Protein AF-0000000078665524 (afdb_homodimer)

Structure (mmCIF, N/CA/C/O backbone):
data_AF-0000000078665524-model_v1
#
loop_
_entity.id
_entity.type
_entity.pdbx_description
1 polymer 'Uncharacterized protein'
#
loop_
_atom_site.group_PDB
_atom_site.id
_atom_site.type_symbol
_atom_site.label_atom_id
_atom_site.label_alt_id
_atom_site.label_comp_id
_atom_site.label_asym_id
_atom_site.label_entity_id
_atom_site.label_seq_id
_atom_site.pdbx_PDB_ins_code
_atom_site.Cartn_x
_atom_site.Cartn_y
_atom_site.Cartn_z
_atom_site.occupancy
_atom_site.B_iso_or_equiv
_atom_site.auth_seq_id
_atom_site.auth_comp_id
_atom_site.auth_asym_id
_atom_site.auth_atom_id
_atom_site.pdbx_PDB_model_num
ATOM 1 N N . MET A 1 1 ? -6.609 29.844 4.285 1 33 1 MET A N 1
ATOM 2 C CA . MET A 1 1 ? -6.395 28.688 3.424 1 33 1 MET A CA 1
ATOM 3 C C . MET A 1 1 ? -5.141 28.859 2.574 1 33 1 MET A C 1
ATOM 5 O O . MET A 1 1 ? -5.074 29.766 1.738 1 33 1 MET A O 1
ATOM 9 N N . VAL A 1 2 ? -3.957 28.734 3.02 1 39.41 2 VAL A N 1
ATOM 10 C CA . VAL A 1 2 ? -2.768 29.281 2.383 1 39.41 2 VAL A CA 1
ATOM 11 C C . VAL A 1 2 ? -2.52 28.578 1.049 1 39.41 2 VAL A C 1
ATOM 13 O O . VAL A 1 2 ? -2.678 27.359 0.943 1 39.41 2 VAL A O 1
ATOM 16 N N . LYS A 1 3 ? -2.789 29.266 -0.067 1 45.44 3 LYS A N 1
ATOM 17 C CA . LYS A 1 3 ? -2.578 28.875 -1.459 1 45.44 3 LYS A CA 1
ATOM 18 C C . LYS A 1 3 ? -1.1 28.609 -1.737 1 45.44 3 LYS A C 1
ATOM 20 O O . LYS A 1 3 ? -0.237 29.391 -1.314 1 45.44 3 LYS A O 1
ATOM 25 N N . ARG A 1 4 ? -0.408 27.562 -1.64 1 45.5 4 ARG A N 1
ATOM 26 C CA . ARG A 1 4 ? 0.953 27.516 -2.162 1 45.5 4 ARG A CA 1
ATOM 27 C C . ARG A 1 4 ? 0.998 26.781 -3.504 1 45.5 4 ARG A C 1
ATOM 29 O O . ARG A 1 4 ? 0.546 25.641 -3.615 1 45.5 4 ARG A O 1
ATOM 36 N N . GLY A 1 5 ? 1.604 27.375 -4.508 1 50.16 5 GLY A N 1
ATOM 37 C CA . GLY A 1 5 ? 1.813 26.953 -5.883 1 50.16 5 GLY A CA 1
ATOM 38 C C . GLY A 1 5 ? 0.52 26.703 -6.637 1 50.16 5 GLY A C 1
ATOM 39 O O . GLY A 1 5 ? 0.455 25.844 -7.508 1 50.16 5 GLY A O 1
ATOM 40 N N . GLY A 1 6 ? -0.64 27.5 -6.113 1 60.5 6 GLY A N 1
ATOM 41 C CA . GLY A 1 6 ? -1.945 27.531 -6.754 1 60.5 6 GLY A CA 1
ATOM 42 C C . GLY A 1 6 ? -2.908 26.5 -6.195 1 60.5 6 GLY A C 1
ATOM 43 O O . GLY A 1 6 ? -4.062 26.438 -6.625 1 60.5 6 GLY A O 1
ATOM 44 N N . LYS A 1 7 ? -2.316 25.719 -5.219 1 72.69 7 LYS A N 1
ATOM 45 C CA . LYS A 1 7 ? -3.24 24.766 -4.598 1 72.69 7 LYS A CA 1
ATOM 46 C C . LYS A 1 7 ? -3.553 25.172 -3.16 1 72.69 7 LYS A C 1
ATOM 48 O O . LYS A 1 7 ? -2.703 25.734 -2.469 1 72.69 7 LYS A O 1
ATOM 53 N N . GLU A 1 8 ? -4.754 25.094 -2.854 1 87.62 8 GLU A N 1
ATOM 54 C CA . GLU A 1 8 ? -5.184 25.312 -1.476 1 87.62 8 GLU A CA 1
ATOM 55 C C . GLU A 1 8 ? -4.594 24.266 -0.536 1 87.62 8 GLU A C 1
ATOM 57 O O . GLU A 1 8 ? -4.477 23.094 -0.901 1 87.62 8 GLU A O 1
ATOM 62 N N . VAL A 1 9 ? -4.012 24.781 0.608 1 92.62 9 VAL A N 1
ATOM 63 C CA . VAL A 1 9 ? -3.385 23.844 1.548 1 92.62 9 VAL A CA 1
ATOM 64 C C . VAL A 1 9 ? -4.043 23.984 2.92 1 92.62 9 VAL A C 1
ATOM 66 O O . VAL A 1 9 ? -4.652 25.016 3.227 1 92.62 9 VAL A O 1
ATOM 69 N N . VAL A 1 10 ? -4.035 22.938 3.699 1 94.31 10 VAL A N 1
ATOM 70 C CA . VAL A 1 10 ? -4.516 22.875 5.078 1 94.31 10 VAL A CA 1
ATOM 71 C C . VAL A 1 10 ? -3.369 22.453 6 1 94.31 10 VAL A C 1
ATOM 73 O O . VAL A 1 10 ? -2.562 21.594 5.652 1 94.31 10 VAL A O 1
ATOM 76 N N . THR A 1 11 ? -3.287 23.047 7.098 1 93.38 11 THR A N 1
ATOM 77 C CA . THR A 1 11 ? -2.248 22.719 8.07 1 93.38 11 THR A CA 1
ATOM 78 C C . THR A 1 11 ? -2.691 21.578 8.969 1 93.38 11 THR A C 1
ATOM 80 O O . THR A 1 11 ? -3.779 21.609 9.547 1 93.38 11 THR A O 1
ATOM 83 N N . VAL A 1 12 ? -1.847 20.609 9.062 1 94.62 12 VAL A N 1
ATOM 84 C CA . VAL A 1 12 ? -2.148 19.438 9.891 1 94.62 12 VAL A CA 1
ATOM 85 C C . VAL A 1 12 ? -0.963 19.141 10.805 1 94.62 12 VAL A C 1
ATOM 87 O O . VAL A 1 12 ? 0.188 19.406 10.445 1 94.62 12 VAL A O 1
ATOM 90 N N . GLU A 1 13 ? -1.291 18.672 11.984 1 94 13 GLU A N 1
ATOM 91 C CA . GLU A 1 13 ? -0.249 18.234 12.914 1 94 13 GLU A CA 1
ATOM 92 C C . GLU A 1 13 ? 0.083 16.766 12.719 1 94 13 GLU A C 1
ATOM 94 O O . GLU A 1 13 ? -0.809 15.914 12.742 1 94 13 GLU A O 1
ATOM 99 N N . ILE A 1 14 ? 1.352 16.484 12.555 1 94.88 14 ILE A N 1
ATOM 100 C CA . ILE A 1 14 ? 1.847 15.117 12.422 1 94.88 14 ILE A CA 1
ATOM 101 C C . ILE A 1 14 ? 2.811 14.812 13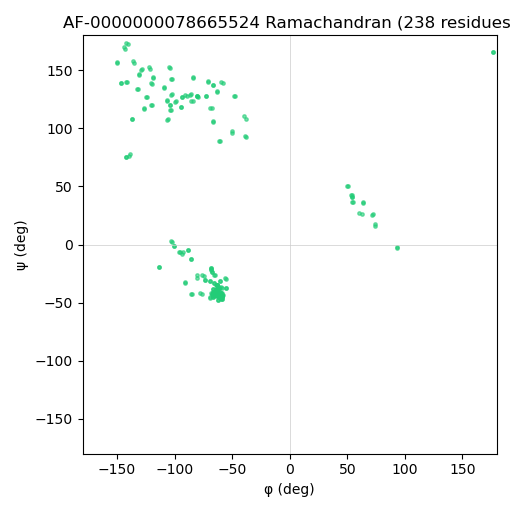.57 1 94.88 14 ILE A C 1
ATOM 103 O O . ILE A 1 14 ? 3.543 15.688 14.023 1 94.88 14 ILE A O 1
ATOM 107 N N . PHE A 1 15 ? 2.797 13.57 14.062 1 93.56 15 PHE A N 1
ATOM 108 C CA . PHE A 1 15 ? 3.727 13.18 15.117 1 93.56 15 PHE A CA 1
ATOM 109 C C . PHE A 1 15 ? 5.168 13.359 14.656 1 93.56 15 PHE A C 1
ATOM 111 O O . PHE A 1 15 ? 5.512 13.023 13.516 1 93.56 15 PHE A O 1
ATOM 118 N N . LYS A 1 16 ? 5.945 13.836 15.586 1 94.94 16 LYS A N 1
ATOM 119 C CA . LYS A 1 16 ? 7.336 14.133 15.258 1 94.94 16 LYS A CA 1
ATOM 120 C C . LYS A 1 16 ? 8.07 12.891 14.773 1 94.94 16 LYS A C 1
ATOM 122 O O . LYS A 1 16 ? 8.859 12.953 13.828 1 94.94 16 LYS A O 1
ATOM 127 N N . GLU A 1 17 ? 7.848 11.773 15.422 1 93.5 17 GLU A N 1
ATOM 128 C CA . GLU A 1 17 ? 8.523 10.531 15.039 1 93.5 17 GLU A CA 1
ATOM 129 C C . GLU A 1 17 ? 8.203 10.156 13.594 1 93.5 17 GLU A C 1
ATOM 131 O O . GLU A 1 17 ? 9.102 9.797 12.828 1 93.5 17 GLU A O 1
ATOM 136 N N . THR A 1 18 ? 6.973 10.273 13.266 1 94.31 18 THR A N 1
ATOM 137 C CA . THR A 1 18 ? 6.535 9.984 11.906 1 94.31 18 THR A CA 1
ATOM 138 C C . THR A 1 18 ? 7.129 10.984 10.914 1 94.31 18 THR A C 1
ATOM 140 O O . THR A 1 18 ? 7.637 10.602 9.859 1 94.31 18 THR A O 1
ATOM 143 N N . TYR A 1 19 ? 7.086 12.188 11.305 1 95.56 19 TYR A N 1
ATOM 144 C CA . TYR A 1 19 ? 7.629 13.25 10.469 1 95.56 19 TYR A CA 1
ATOM 145 C C . TYR A 1 19 ? 9.109 13.031 10.195 1 95.56 19 TYR A C 1
ATOM 147 O O . TYR A 1 19 ? 9.57 13.219 9.07 1 95.56 19 TYR A O 1
ATOM 155 N N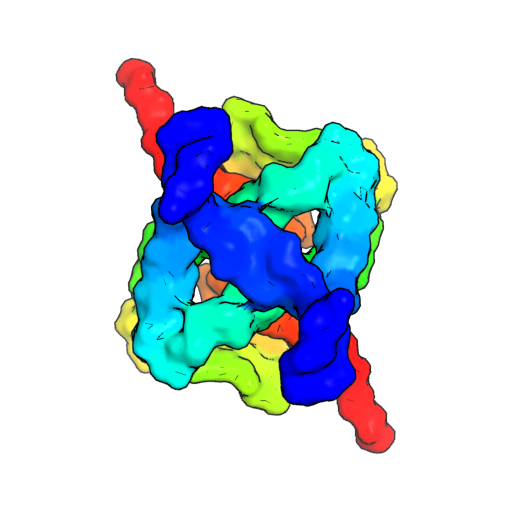 . ASP A 1 20 ? 9.82 12.641 11.188 1 96.31 20 ASP A N 1
ATOM 156 C CA . ASP A 1 20 ? 11.266 12.453 11.047 1 96.31 20 ASP A CA 1
ATOM 157 C C . ASP A 1 20 ? 11.578 11.344 10.039 1 96.31 20 ASP A C 1
ATOM 159 O O . ASP A 1 20 ? 12.516 11.461 9.25 1 96.31 20 ASP A O 1
ATOM 163 N N . VAL A 1 21 ? 10.789 10.328 10.102 1 94.62 21 VAL A N 1
ATOM 164 C CA . VAL A 1 21 ? 10.969 9.242 9.148 1 94.62 21 VAL A CA 1
ATOM 165 C C . VAL A 1 21 ? 10.641 9.734 7.738 1 94.62 21 VAL A C 1
ATOM 167 O O . VAL A 1 21 ? 11.391 9.469 6.793 1 94.62 21 VAL A O 1
ATOM 170 N N . MET A 1 22 ? 9.57 10.484 7.598 1 95.12 22 MET A N 1
ATOM 171 C CA . MET A 1 22 ? 9.18 11.031 6.301 1 95.12 22 MET A CA 1
ATOM 172 C C . MET A 1 22 ? 10.242 11.984 5.77 1 95.12 22 MET A C 1
ATOM 174 O O . MET A 1 22 ? 10.547 11.977 4.574 1 95.12 22 MET A O 1
ATOM 178 N N . LYS A 1 23 ? 10.742 12.727 6.637 1 96.69 23 LYS A N 1
ATOM 179 C CA . LYS A 1 23 ? 11.797 13.664 6.27 1 96.69 23 LYS A CA 1
ATOM 180 C C . LYS A 1 23 ? 13.039 12.93 5.762 1 96.69 23 LYS A C 1
ATOM 182 O O . LYS A 1 23 ? 13.609 13.305 4.738 1 96.69 23 LYS A O 1
ATOM 187 N N . ALA A 1 24 ? 13.469 11.93 6.465 1 95.88 24 ALA A N 1
ATOM 188 C CA . ALA A 1 24 ? 14.625 11.133 6.051 1 95.88 24 ALA A CA 1
ATOM 189 C C . ALA A 1 24 ? 14.398 10.516 4.676 1 95.88 24 ALA A C 1
ATOM 191 O O . ALA A 1 24 ? 15.297 10.531 3.826 1 95.88 24 ALA A O 1
ATOM 192 N N . ASN A 1 25 ? 13.203 10 4.48 1 91.69 25 ASN A N 1
ATOM 193 C CA . ASN A 1 25 ? 12.867 9.406 3.193 1 91.69 25 ASN A CA 1
ATOM 194 C C . ASN A 1 25 ? 12.875 10.445 2.072 1 91.69 25 ASN A C 1
ATOM 196 O O . ASN A 1 25 ? 13.344 10.156 0.966 1 91.69 25 ASN A O 1
ATOM 200 N N . ALA A 1 26 ? 12.359 11.57 2.342 1 93.81 26 ALA A N 1
ATOM 201 C CA . ALA A 1 26 ? 12.344 12.664 1.377 1 93.81 26 ALA A CA 1
ATOM 202 C C . ALA A 1 26 ? 13.758 13.078 0.981 1 93.81 26 ALA A C 1
ATOM 204 O O . ALA A 1 26 ? 14.047 13.258 -0.203 1 93.81 26 ALA A O 1
ATOM 205 N N . GLU A 1 27 ? 14.594 13.172 1.956 1 95.12 27 GLU A N 1
ATOM 206 C CA . GLU A 1 27 ? 15.969 13.602 1.728 1 95.12 27 GLU A CA 1
ATOM 207 C C . GLU A 1 27 ? 16.719 12.609 0.833 1 95.12 27 GLU A C 1
ATOM 209 O O . GLU A 1 27 ? 17.5 13.008 -0.031 1 95.12 27 GLU A O 1
ATOM 214 N N . LYS A 1 28 ? 16.5 11.328 1.075 1 89.94 28 LYS A N 1
ATOM 215 C CA . LYS A 1 28 ? 17.109 10.297 0.242 1 89.94 28 LYS A CA 1
ATOM 216 C C . LYS A 1 28 ? 16.75 10.5 -1.229 1 89.94 28 LYS A C 1
ATOM 218 O O . LYS A 1 28 ? 17.531 10.148 -2.115 1 89.94 28 LYS A O 1
ATOM 223 N N . LYS A 1 29 ? 15.641 11.055 -1.485 1 86.88 29 LYS A N 1
ATOM 224 C CA . LYS A 1 29 ? 15.148 11.25 -2.846 1 86.88 29 LYS A CA 1
ATOM 225 C C . LYS A 1 29 ? 15.383 12.688 -3.312 1 86.88 29 LYS A C 1
ATOM 227 O O . LYS A 1 29 ? 14.93 13.078 -4.391 1 86.88 29 LYS A O 1
ATOM 232 N N . ARG A 1 30 ? 15.945 13.539 -2.461 1 93.31 30 ARG A N 1
ATOM 233 C CA . ARG A 1 30 ? 16.203 14.945 -2.742 1 93.31 30 ARG A CA 1
ATOM 234 C C . ARG A 1 30 ? 14.906 15.711 -2.959 1 93.31 30 ARG A C 1
ATOM 236 O O . ARG A 1 30 ? 14.797 16.5 -3.898 1 93.31 30 ARG A O 1
ATOM 243 N N . TRP A 1 31 ? 13.883 15.305 -2.154 1 91.12 31 TRP A N 1
ATOM 244 C CA . TRP A 1 31 ? 12.586 15.977 -2.182 1 91.12 31 TRP A CA 1
ATOM 245 C C . TRP A 1 31 ? 12.398 16.859 -0.953 1 91.12 31 TRP A C 1
ATOM 247 O O . TRP A 1 31 ? 13.047 16.641 0.076 1 91.12 31 TRP A O 1
ATOM 257 N N . ASN A 1 32 ? 11.602 17.828 -1.243 1 93.94 32 ASN A N 1
ATOM 258 C CA . ASN A 1 32 ? 11.086 18.578 -0.094 1 93.94 32 ASN A CA 1
ATOM 259 C C . ASN A 1 32 ? 10.156 17.703 0.754 1 93.94 32 ASN A C 1
ATOM 261 O O . ASN A 1 32 ? 9.344 16.953 0.219 1 93.94 32 ASN A O 1
ATOM 265 N N . THR A 1 33 ? 10.344 17.828 2.08 1 94.38 33 THR A N 1
ATOM 266 C CA . THR A 1 33 ? 9.602 16.969 2.992 1 94.38 33 THR A CA 1
ATOM 267 C C . THR A 1 33 ? 8.094 17.156 2.801 1 94.38 33 THR A C 1
ATOM 269 O O . THR A 1 33 ? 7.344 16.188 2.76 1 94.38 33 THR A O 1
ATOM 272 N N . LYS A 1 34 ? 7.664 18.375 2.672 1 92.19 34 LYS A N 1
ATOM 273 C CA . LYS A 1 34 ? 6.242 18.656 2.506 1 92.19 34 LYS A CA 1
ATOM 274 C C . LYS A 1 34 ? 5.695 18.031 1.233 1 92.19 34 LYS A C 1
ATOM 276 O O . LYS A 1 34 ? 4.625 17.406 1.25 1 92.19 34 LYS A O 1
ATOM 281 N N . ASP A 1 35 ? 6.406 18.172 0.225 1 92.69 35 ASP A N 1
ATOM 282 C CA . ASP A 1 35 ? 6 17.594 -1.05 1 92.69 35 ASP A CA 1
ATOM 283 C C . ASP A 1 35 ? 5.961 16.062 -0.97 1 92.69 35 ASP A C 1
ATOM 285 O O . ASP A 1 35 ? 5.066 15.43 -1.529 1 92.69 35 ASP A O 1
ATOM 289 N N . TYR A 1 36 ? 6.914 15.539 -0.297 1 94.44 36 TYR A N 1
ATOM 290 C CA . TYR A 1 36 ? 6.988 14.094 -0.126 1 94.44 36 TYR A CA 1
ATOM 291 C C . TYR A 1 36 ? 5.781 13.57 0.643 1 94.44 36 TYR A C 1
ATOM 293 O O . TYR A 1 36 ? 5.16 12.586 0.242 1 94.44 36 TYR A O 1
ATOM 301 N N . ILE A 1 37 ? 5.41 14.234 1.672 1 95.94 37 ILE A N 1
ATOM 302 C CA . ILE A 1 37 ? 4.277 13.82 2.492 1 95.94 37 ILE A CA 1
ATOM 303 C C . ILE A 1 37 ? 2.99 13.898 1.673 1 95.94 37 ILE A C 1
ATOM 305 O O . ILE A 1 37 ? 2.16 12.984 1.722 1 95.94 37 ILE A O 1
ATOM 309 N N . ASN A 1 38 ? 2.834 14.977 0.906 1 94.62 38 ASN A N 1
ATOM 310 C CA . ASN A 1 38 ? 1.663 15.094 0.043 1 94.62 38 ASN A CA 1
ATOM 311 C C . ASN A 1 38 ? 1.612 13.969 -0.986 1 94.62 38 ASN A C 1
ATOM 313 O O . ASN A 1 38 ? 0.542 13.43 -1.27 1 94.62 38 ASN A O 1
ATOM 317 N N . MET A 1 39 ? 2.777 13.602 -1.467 1 91.75 39 MET A N 1
ATOM 318 C CA . MET A 1 39 ? 2.85 12.5 -2.422 1 91.75 39 MET A CA 1
ATOM 319 C C . MET A 1 39 ? 2.455 11.18 -1.764 1 91.75 39 MET A C 1
ATOM 321 O O . MET A 1 39 ? 1.69 10.398 -2.336 1 91.75 39 MET A O 1
ATOM 325 N N . VAL A 1 40 ? 2.965 10.977 -0.615 1 92.75 40 VAL A N 1
ATOM 326 C CA . VAL A 1 40 ? 2.686 9.742 0.116 1 92.75 40 VAL A CA 1
ATOM 327 C C . VAL A 1 40 ? 1.186 9.617 0.373 1 92.75 40 VAL A C 1
ATOM 329 O O . VAL A 1 40 ? 0.596 8.562 0.152 1 92.75 40 VAL A O 1
ATOM 332 N N . LEU A 1 41 ? 0.592 10.672 0.804 1 94.62 41 LEU A N 1
ATOM 333 C CA 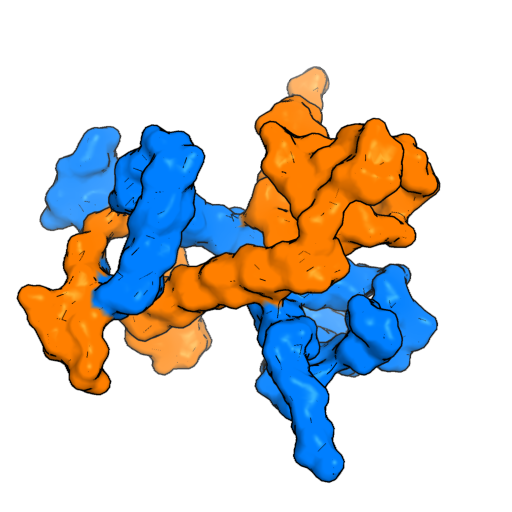. LEU A 1 41 ? -0.839 10.656 1.086 1 94.62 41 LEU A CA 1
ATOM 334 C C . LEU A 1 41 ? -1.642 10.422 -0.189 1 94.62 41 LEU A C 1
ATOM 336 O O . LEU A 1 41 ? -2.619 9.672 -0.182 1 94.62 41 LEU A O 1
ATOM 340 N N . MET A 1 42 ? -1.249 10.992 -1.254 1 91.19 42 MET A N 1
ATOM 341 C CA . MET A 1 42 ? -1.913 10.789 -2.537 1 91.19 42 MET A CA 1
ATOM 342 C C . MET A 1 42 ? -1.795 9.336 -2.982 1 91.19 42 MET A C 1
ATOM 344 O O . MET A 1 42 ? -2.729 8.781 -3.568 1 91.19 42 MET A O 1
ATOM 348 N N . GLU A 1 43 ? -0.656 8.781 -2.727 1 88.12 43 GLU A N 1
ATOM 349 C CA . GLU A 1 43 ? -0.439 7.383 -3.1 1 88.12 43 GLU A CA 1
ATOM 350 C C . GLU A 1 43 ? -1.385 6.453 -2.344 1 88.12 43 GLU A C 1
ATOM 352 O O . GLU A 1 43 ? -1.825 5.438 -2.881 1 88.12 43 GLU A O 1
ATOM 357 N N . VAL A 1 44 ? -1.678 6.801 -1.126 1 89.75 44 VAL A N 1
ATOM 358 C CA . VAL A 1 44 ? -2.609 6.004 -0.338 1 89.75 44 VAL A CA 1
ATOM 359 C C . VAL A 1 44 ? -4.008 6.09 -0.946 1 89.75 44 VAL A C 1
ATOM 361 O O . VAL A 1 44 ? -4.715 5.082 -1.036 1 89.75 44 VAL A O 1
ATOM 364 N N . ILE A 1 45 ? -4.391 7.281 -1.39 1 89.62 45 ILE A N 1
ATOM 365 C CA . ILE A 1 45 ? -5.691 7.48 -2.021 1 89.62 45 ILE A CA 1
ATOM 366 C C . ILE A 1 45 ? -5.766 6.664 -3.312 1 89.62 45 ILE A C 1
ATOM 368 O O . ILE A 1 45 ? -6.766 5.988 -3.57 1 89.62 45 ILE A O 1
ATOM 372 N N . GLU A 1 46 ? -4.727 6.711 -4.082 1 85.56 46 GLU A N 1
ATOM 373 C CA . GLU A 1 46 ? -4.68 5.973 -5.344 1 85.56 46 GLU A CA 1
ATOM 374 C C . GLU A 1 46 ? -4.746 4.469 -5.105 1 85.56 46 GLU A C 1
ATOM 376 O O . GLU A 1 46 ? -5.402 3.744 -5.859 1 85.56 46 GLU A O 1
ATOM 381 N N . ARG A 1 47 ? -4.051 4.07 -4.109 1 85.19 47 ARG A N 1
ATOM 382 C CA . ARG A 1 47 ? -4.086 2.652 -3.771 1 85.19 47 ARG A CA 1
ATOM 383 C C . ARG A 1 47 ? -5.504 2.203 -3.434 1 85.19 47 ARG A C 1
ATOM 385 O O . ARG A 1 47 ? -5.945 1.141 -3.873 1 85.19 47 ARG A O 1
ATOM 392 N N . ASP A 1 48 ? -6.195 2.961 -2.648 1 85.06 48 ASP A N 1
ATOM 393 C CA . ASP A 1 48 ? -7.566 2.613 -2.295 1 85.06 48 ASP A CA 1
ATOM 394 C C . ASP A 1 48 ? -8.453 2.525 -3.537 1 85.06 48 ASP A C 1
ATOM 396 O O . ASP A 1 48 ? -9.289 1.63 -3.645 1 85.06 48 ASP A O 1
ATOM 400 N N . ARG A 1 49 ? -8.258 3.461 -4.414 1 82.88 49 ARG A N 1
ATOM 401 C CA . ARG A 1 49 ? -9.016 3.449 -5.66 1 82.88 49 ARG A CA 1
ATOM 402 C C . ARG A 1 49 ? -8.695 2.211 -6.488 1 82.88 49 ARG A C 1
ATOM 404 O O . ARG A 1 49 ? -9.586 1.593 -7.066 1 82.88 49 ARG A O 1
ATOM 411 N N . PHE A 1 50 ? -7.414 1.863 -6.535 1 81.56 50 PHE A N 1
ATOM 412 C CA . PHE A 1 50 ? -6.969 0.661 -7.23 1 81.56 50 PHE A CA 1
ATOM 413 C C . PHE A 1 50 ? -7.633 -0.58 -6.645 1 81.56 50 PHE A C 1
ATOM 415 O O . PHE A 1 50 ? -8.18 -1.401 -7.383 1 81.56 50 PHE A O 1
ATOM 422 N N . LEU A 1 51 ? -7.645 -0.687 -5.312 1 84.38 51 LEU A N 1
ATOM 423 C CA . LEU A 1 51 ? -8.211 -1.867 -4.668 1 84.38 51 LEU A CA 1
ATOM 424 C C . LEU A 1 51 ? -9.703 -1.985 -4.961 1 84.38 51 LEU A C 1
ATOM 426 O O . LEU A 1 51 ? -10.211 -3.088 -5.18 1 84.38 51 LEU A O 1
ATOM 430 N N . GLN A 1 52 ? -10.328 -0.868 -5.047 1 83.25 52 GLN A N 1
ATOM 431 C CA . GLN A 1 52 ? -11.75 -0.855 -5.355 1 83.25 52 GLN A CA 1
ATOM 432 C C . GLN A 1 52 ? -12.008 -1.293 -6.793 1 83.25 52 GLN A C 1
ATOM 434 O O . GLN A 1 52 ? -13.031 -1.919 -7.086 1 83.25 52 GLN A O 1
ATOM 439 N N . SER A 1 53 ? -11.047 -0.979 -7.66 1 78.94 53 SER A N 1
ATOM 440 C CA . SER A 1 53 ? -11.188 -1.331 -9.07 1 78.94 53 SER A CA 1
ATOM 441 C C . SER A 1 53 ? -10.727 -2.76 -9.328 1 78.94 53 SER A C 1
ATOM 443 O O . SER A 1 53 ? -11.352 -3.488 -10.109 1 78.94 53 SER A O 1
ATOM 445 N N . TYR A 1 54 ? -9.586 -3.148 -8.711 1 76.94 54 TYR A N 1
ATOM 446 C CA . TYR A 1 54 ? -8.953 -4.449 -8.891 1 76.94 54 TYR A CA 1
ATOM 447 C C . TYR A 1 54 ? -9.812 -5.562 -8.305 1 76.94 54 TYR A C 1
ATOM 449 O O . TYR A 1 54 ? -9.977 -6.621 -8.922 1 76.94 54 TYR A O 1
ATOM 457 N N . ALA A 1 55 ? -10.328 -5.328 -7.203 1 86.62 55 ALA A N 1
ATOM 458 C CA . ALA A 1 55 ? -11.141 -6.32 -6.504 1 86.62 55 ALA A CA 1
ATOM 459 C C . ALA A 1 55 ? -12.32 -5.664 -5.793 1 86.62 55 ALA A C 1
ATOM 461 O O . ALA A 1 55 ? -12.367 -5.617 -4.562 1 86.62 55 ALA A O 1
ATOM 462 N N . PRO A 1 56 ? -13.328 -5.285 -6.578 1 86.81 56 PRO A N 1
ATOM 463 C CA . PRO A 1 56 ? -14.43 -4.504 -6.023 1 86.81 56 PRO A CA 1
ATOM 464 C C . PRO A 1 56 ? -15.281 -5.305 -5.039 1 86.81 56 PRO A C 1
ATOM 466 O O . PRO A 1 56 ? -15.992 -4.719 -4.215 1 86.81 56 PRO A O 1
ATOM 469 N N . SER A 1 57 ? -15.18 -6.598 -5.145 1 93.38 57 SER A N 1
ATOM 470 C CA . SER A 1 57 ? -16.016 -7.422 -4.285 1 93.38 57 SER A CA 1
ATOM 471 C C . SER A 1 57 ? -15.336 -7.711 -2.955 1 93.38 57 SER A C 1
ATOM 473 O O . SER A 1 57 ? -15.938 -8.305 -2.059 1 93.38 57 SER A O 1
ATOM 475 N N . LEU A 1 58 ? -14.078 -7.27 -2.824 1 94.06 58 LEU A N 1
ATOM 476 C CA . LEU A 1 58 ? -13.32 -7.574 -1.616 1 94.06 58 LEU A CA 1
ATOM 477 C C . LEU A 1 58 ? -13.266 -6.367 -0.687 1 94.06 58 LEU A C 1
ATOM 479 O O . LEU A 1 58 ? -13.219 -5.223 -1.148 1 94.06 58 LEU A O 1
ATOM 483 N N . SER A 1 59 ? -13.344 -6.676 0.584 1 92.81 59 SER A N 1
ATOM 484 C CA . SER A 1 59 ? -13.203 -5.625 1.59 1 92.81 59 SER A CA 1
ATOM 485 C C . SER A 1 59 ? -12.516 -6.156 2.846 1 92.81 59 SER A C 1
ATOM 487 O O . SER A 1 59 ? -12.766 -7.285 3.264 1 92.81 59 SER A O 1
ATOM 489 N N . LYS A 1 60 ? -11.625 -5.297 3.352 1 91.25 60 LYS A N 1
ATOM 490 C CA . LYS A 1 60 ? -11.016 -5.648 4.633 1 91.25 60 LYS A CA 1
ATOM 491 C C . LYS A 1 60 ? -12.008 -5.484 5.777 1 91.25 60 LYS A C 1
ATOM 493 O O . LYS A 1 60 ? -12.602 -4.418 5.945 1 91.25 60 LYS A O 1
ATOM 498 N N . ILE A 1 61 ? -12.148 -6.52 6.559 1 91.31 61 ILE A N 1
ATOM 499 C CA . ILE A 1 61 ? -13.148 -6.398 7.617 1 91.31 61 ILE A CA 1
ATOM 500 C C . ILE A 1 61 ? -12.453 -6.391 8.977 1 91.31 61 ILE A C 1
ATOM 502 O O . ILE A 1 61 ? -13.07 -6.043 9.992 1 91.31 61 ILE A O 1
ATOM 506 N N . GLY A 1 62 ? -11.211 -6.875 9.016 1 87.56 62 GLY A N 1
ATOM 507 C CA . GLY A 1 62 ? -10.555 -6.785 10.305 1 87.56 62 GLY A CA 1
ATOM 508 C C . GLY A 1 62 ? -9.172 -7.414 10.32 1 87.56 62 GLY A C 1
ATOM 509 O O . GLY A 1 62 ? -8.742 -7.988 9.32 1 87.56 62 GLY A O 1
ATOM 510 N N . TYR A 1 63 ? -8.438 -7.082 11.391 1 88 63 TYR A N 1
ATOM 511 C CA . TYR A 1 63 ? -7.125 -7.633 11.695 1 88 63 TYR A CA 1
ATOM 512 C C . TYR A 1 63 ? -7 -7.965 13.18 1 88 63 TYR A C 1
ATOM 514 O O . TYR A 1 63 ? -7.059 -7.074 14.023 1 88 63 TYR A O 1
ATOM 522 N N . GLU A 1 64 ? -7.004 -9.336 13.406 1 86.12 64 GLU A N 1
ATOM 523 C CA . GLU A 1 64 ? -6.898 -9.797 14.789 1 86.12 64 GLU A CA 1
ATOM 524 C C . GLU A 1 64 ? -6.035 -11.047 14.883 1 86.12 64 GLU A C 1
ATOM 526 O O . GLU A 1 64 ? -6.129 -11.938 14.039 1 86.12 64 GLU A O 1
ATOM 531 N N . HIS A 1 65 ? -5.164 -11.148 15.945 1 84.81 65 HIS A N 1
ATOM 532 C CA . HIS A 1 65 ? -4.355 -12.328 16.25 1 84.81 65 HIS A CA 1
ATOM 533 C C . HIS A 1 65 ? -3.521 -12.742 15.039 1 84.81 65 HIS A C 1
ATOM 535 O O . HIS A 1 65 ? -3.498 -13.922 14.68 1 84.81 65 HIS A O 1
ATOM 541 N N . ASN A 1 66 ? -3.047 -11.859 14.312 1 85 66 ASN A N 1
ATOM 542 C CA . ASN A 1 66 ? -2.158 -12.094 13.18 1 85 66 ASN A CA 1
ATOM 543 C C . ASN A 1 66 ? -2.902 -12.719 12 1 85 66 ASN A C 1
ATOM 545 O O . ASN A 1 66 ? -2.34 -13.539 11.266 1 85 66 ASN A O 1
ATOM 549 N N . ILE A 1 67 ? -4.199 -12.406 12.023 1 91.56 67 ILE A N 1
ATOM 550 C CA . ILE A 1 67 ? -5.027 -12.859 10.914 1 91.56 67 ILE A CA 1
ATOM 551 C C . ILE A 1 67 ? -5.742 -11.664 10.281 1 91.56 67 ILE A C 1
ATOM 553 O O . ILE A 1 67 ? -6.316 -10.836 10.992 1 91.56 67 ILE A O 1
ATOM 557 N N . LEU A 1 68 ? -5.57 -11.562 8.977 1 93.44 68 LEU A N 1
ATOM 558 C CA . LEU A 1 68 ? -6.305 -10.555 8.211 1 93.44 68 LEU A CA 1
ATOM 559 C C . LEU A 1 68 ? -7.59 -11.141 7.637 1 93.44 68 LEU A C 1
ATOM 561 O O . LEU A 1 68 ? -7.57 -12.195 7.008 1 93.44 68 LEU A O 1
ATOM 565 N N . PHE A 1 69 ? -8.695 -10.469 7.91 1 95.12 69 PHE A N 1
ATOM 566 C CA . PHE A 1 69 ? -10 -10.938 7.453 1 95.12 69 PHE A CA 1
ATOM 567 C C . PHE A 1 69 ? -10.484 -10.117 6.27 1 95.12 69 PHE A C 1
ATOM 569 O O . PHE A 1 69 ? -10.633 -8.891 6.375 1 95.12 69 PHE A O 1
ATOM 576 N N . ILE A 1 70 ? -10.688 -10.797 5.203 1 95.94 70 ILE A N 1
ATOM 577 C CA . ILE A 1 70 ? -11.141 -10.156 3.975 1 95.94 70 ILE A CA 1
ATOM 578 C C . ILE A 1 70 ? -12.484 -10.75 3.545 1 95.94 70 ILE A C 1
ATOM 580 O O . ILE A 1 70 ? -12.594 -11.953 3.328 1 95.94 70 ILE A O 1
ATOM 584 N N . ARG A 1 71 ? -13.445 -9.914 3.467 1 96.81 71 ARG A N 1
ATOM 585 C CA . ARG A 1 71 ? -14.758 -10.359 2.986 1 96.81 71 ARG A CA 1
ATOM 586 C C . ARG A 1 71 ? -14.781 -10.438 1.464 1 96.81 71 ARG A C 1
ATOM 588 O O . ARG A 1 71 ? -14.344 -9.508 0.782 1 96.81 71 ARG A O 1
ATOM 595 N N . ASP A 1 72 ? -15.172 -11.516 1.027 1 96.19 72 ASP A N 1
ATOM 596 C CA . ASP A 1 72 ? -15.422 -11.719 -0.398 1 96.19 72 ASP A CA 1
ATOM 597 C C . ASP A 1 72 ? -16.922 -11.773 -0.691 1 96.19 72 ASP A C 1
ATOM 599 O O . ASP A 1 72 ? -17.562 -12.805 -0.472 1 96.19 72 ASP A O 1
ATOM 603 N N . ALA A 1 73 ? -17.391 -10.711 -1.291 1 94.88 73 ALA A N 1
ATOM 604 C CA . ALA A 1 73 ? -18.828 -10.617 -1.537 1 94.88 73 ALA A CA 1
ATOM 605 C C . ALA A 1 73 ? -19.25 -11.555 -2.658 1 94.88 73 ALA A C 1
ATOM 607 O O . ALA A 1 73 ? -20.375 -12.047 -2.664 1 94.88 73 ALA A O 1
ATOM 608 N N . LYS A 1 74 ? -18.406 -11.805 -3.594 1 93.19 74 LYS A N 1
ATOM 609 C CA . LYS A 1 74 ? -18.719 -12.695 -4.707 1 93.19 74 LYS A CA 1
ATOM 610 C C . LYS A 1 74 ? -18.891 -14.141 -4.227 1 93.19 74 LYS A C 1
ATOM 612 O O . LYS A 1 74 ? -19.781 -14.852 -4.684 1 93.19 74 LYS A O 1
ATOM 617 N N . LYS A 1 75 ? -18.031 -14.516 -3.35 1 92.75 75 LYS A N 1
ATOM 618 C CA . LYS A 1 75 ? -18.062 -15.883 -2.84 1 92.75 75 LYS A CA 1
ATOM 619 C C . LYS A 1 75 ? -18.891 -15.969 -1.56 1 92.75 75 LYS A C 1
ATOM 621 O O . LYS A 1 75 ? -19.141 -17.062 -1.05 1 92.75 75 LYS A O 1
ATOM 626 N N . SER A 1 76 ? -19.297 -14.852 -1.034 1 94.38 76 SER A N 1
ATOM 627 C CA . SER A 1 76 ? -20.031 -14.773 0.229 1 94.38 76 SER A CA 1
ATOM 628 C C . SER A 1 76 ? -19.266 -15.477 1.349 1 94.38 76 SER A C 1
ATOM 630 O O . SER A 1 76 ? -19.844 -16.281 2.078 1 94.38 76 SER A O 1
ATOM 632 N N . LYS A 1 77 ? -17.969 -15.281 1.408 1 96 77 LYS A N 1
ATOM 633 C CA . LYS A 1 77 ? -17.094 -15.875 2.408 1 96 77 LYS A CA 1
ATOM 634 C C . LYS A 1 77 ? -16.109 -14.844 2.947 1 96 77 LYS A C 1
ATOM 636 O O . LYS A 1 77 ? -15.914 -13.781 2.346 1 96 77 LYS A O 1
ATOM 641 N N . THR A 1 78 ? -15.648 -15.141 4.066 1 96.88 78 THR A N 1
ATOM 642 C CA . THR A 1 78 ? -14.547 -14.375 4.633 1 96.88 78 THR A CA 1
ATOM 643 C C . THR A 1 78 ? -13.242 -15.148 4.523 1 96.88 78 THR A C 1
ATOM 645 O O . THR A 1 78 ? -13.117 -16.25 5.062 1 96.88 78 THR A O 1
ATOM 648 N N . ALA A 1 79 ? -12.383 -14.617 3.797 1 96.5 79 ALA A N 1
ATOM 649 C CA . ALA A 1 79 ? -11.055 -15.219 3.693 1 96.5 79 ALA A CA 1
ATOM 650 C C . ALA A 1 79 ? -10.18 -14.828 4.883 1 96.5 79 ALA A C 1
ATOM 652 O O . ALA A 1 79 ? -10.141 -13.664 5.277 1 96.5 79 ALA A O 1
ATOM 653 N N . GLU A 1 80 ? -9.633 -15.797 5.496 1 95.75 80 GLU A N 1
ATOM 654 C CA . GLU A 1 80 ? -8.609 -15.562 6.512 1 95.75 80 GLU A CA 1
ATOM 655 C C . GLU A 1 80 ? -7.207 -15.648 5.91 1 95.75 80 GLU A C 1
ATOM 657 O O . GLU A 1 80 ? -6.836 -16.656 5.324 1 95.75 80 GLU A O 1
ATOM 662 N N . ILE A 1 81 ? -6.551 -14.508 6.02 1 94.62 81 ILE A N 1
ATOM 663 C CA . ILE A 1 81 ? -5.191 -14.43 5.484 1 94.62 81 ILE A CA 1
ATOM 664 C C . ILE A 1 81 ? -4.188 -14.422 6.637 1 94.62 81 ILE A C 1
ATOM 666 O O . ILE A 1 81 ? -4.301 -13.609 7.559 1 94.62 81 ILE A O 1
ATOM 670 N N . TYR A 1 82 ? -3.273 -15.336 6.629 1 91.56 82 TYR A N 1
ATOM 671 C CA . TYR A 1 82 ? -2.27 -15.398 7.688 1 91.56 82 TYR A CA 1
ATOM 672 C C . TYR A 1 82 ? -0.922 -15.844 7.129 1 91.56 82 TYR A C 1
ATOM 674 O O . TYR A 1 82 ? -0.813 -16.188 5.949 1 91.56 82 TYR A O 1
ATOM 682 N N . LEU A 1 83 ? 0.097 -15.734 7.973 1 87.06 83 LEU A N 1
ATOM 683 C CA . LEU A 1 83 ? 1.445 -16.094 7.555 1 87.06 83 LEU A CA 1
ATOM 684 C C . LEU A 1 83 ? 1.69 -17.594 7.746 1 87.06 83 LEU A C 1
ATOM 686 O O . LEU A 1 83 ? 1.36 -18.156 8.797 1 87.06 83 LEU A O 1
ATOM 690 N N . ARG A 1 84 ? 2.045 -18.25 6.723 1 83.69 84 ARG A N 1
ATOM 691 C CA . ARG A 1 84 ? 2.523 -19.625 6.75 1 83.69 84 ARG A CA 1
ATOM 692 C C . ARG A 1 84 ? 3.871 -19.75 6.047 1 83.69 84 ARG A C 1
ATOM 694 O O . ARG A 1 84 ? 3.979 -19.484 4.848 1 83.69 84 ARG A O 1
ATOM 701 N N . ASP A 1 85 ? 4.914 -20.156 6.828 1 79.94 85 ASP A N 1
ATOM 702 C CA . ASP A 1 85 ? 6.262 -20.297 6.285 1 79.94 85 ASP A CA 1
ATOM 703 C C . ASP A 1 85 ? 6.711 -19.016 5.598 1 79.94 85 ASP A C 1
ATOM 705 O O . ASP A 1 85 ? 7.145 -19.047 4.441 1 79.94 85 ASP A O 1
ATOM 709 N N . ARG A 1 86 ? 6.422 -17.844 6.148 1 75.44 86 ARG A N 1
ATOM 710 C CA . ARG A 1 86 ? 6.883 -16.531 5.738 1 75.44 86 ARG A CA 1
ATOM 711 C C . ARG A 1 86 ? 6.176 -16.078 4.465 1 75.44 86 ARG A C 1
ATOM 713 O O . ARG A 1 86 ? 6.691 -15.219 3.734 1 75.44 86 ARG A O 1
ATOM 720 N N . ALA A 1 87 ? 5.051 -16.766 4.199 1 79.19 87 ALA A N 1
ATOM 721 C CA . ALA A 1 87 ? 4.219 -16.344 3.072 1 79.19 87 ALA A CA 1
ATOM 722 C C . ALA A 1 87 ? 2.76 -16.188 3.498 1 79.19 87 ALA A C 1
ATOM 724 O O . ALA A 1 87 ? 2.305 -16.844 4.434 1 79.19 87 ALA A O 1
ATOM 725 N N . LEU A 1 88 ? 2.129 -15.266 2.777 1 86.56 88 LEU A N 1
ATOM 726 C CA . LEU A 1 88 ? 0.701 -15.133 3.039 1 86.56 88 LEU A CA 1
ATOM 727 C C . LEU A 1 88 ? -0.064 -16.344 2.51 1 86.56 88 LEU A C 1
ATOM 729 O O . LEU A 1 88 ? 0.283 -16.891 1.461 1 86.56 88 LEU A O 1
ATOM 733 N N . TYR A 1 89 ? -1.002 -16.719 3.299 1 91.19 89 TYR A N 1
ATOM 734 C CA . TYR A 1 89 ? -1.823 -17.875 2.949 1 91.19 89 TYR A CA 1
ATOM 735 C C . TYR A 1 89 ? -3.305 -17.562 3.129 1 91.19 89 TYR A C 1
ATOM 737 O O . TYR A 1 89 ? -3.695 -16.922 4.102 1 91.19 89 TYR A O 1
ATOM 745 N N . CYS A 1 90 ? -4.02 -17.938 2.15 1 95.31 90 CYS A N 1
ATOM 746 C CA . CYS A 1 90 ? -5.469 -17.781 2.195 1 95.31 90 CYS A CA 1
ATOM 747 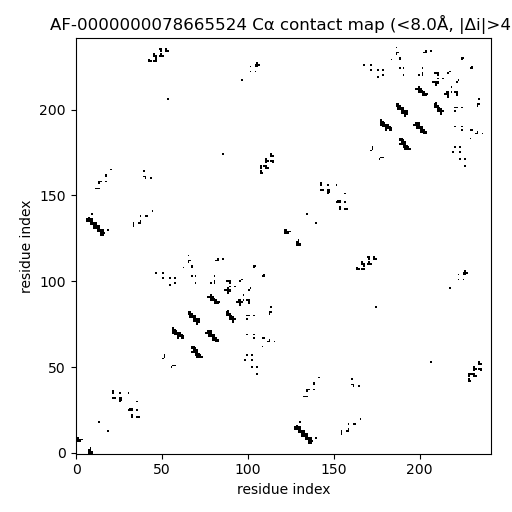C C . CYS A 1 90 ? -6.141 -19.094 2.578 1 95.31 90 CYS A C 1
ATOM 749 O O . CYS A 1 90 ? -6.008 -20.094 1.868 1 95.31 90 CYS A O 1
ATOM 751 N N . ASN A 1 91 ? -6.898 -19.094 3.613 1 94.06 91 ASN A N 1
ATOM 752 C CA . ASN A 1 91 ? -7.523 -20.312 4.113 1 94.06 91 ASN A CA 1
ATOM 753 C C . ASN A 1 91 ? -8.695 -20.75 3.238 1 94.06 91 ASN A C 1
ATOM 755 O O . ASN A 1 91 ? -9.023 -21.922 3.176 1 94.06 91 ASN A O 1
ATOM 759 N N . VAL A 1 92 ? -9.32 -19.875 2.588 1 92.94 92 VAL A N 1
ATOM 760 C CA . VAL A 1 92 ? -10.5 -20.156 1.788 1 92.94 92 VAL A CA 1
ATOM 761 C C . VAL A 1 92 ? -10.094 -20.828 0.477 1 92.94 92 VAL A C 1
ATOM 763 O O . VAL A 1 92 ? -10.719 -21.797 0.047 1 92.94 92 VAL A O 1
ATOM 766 N N . CYS A 1 93 ? -9.039 -20.312 -0.096 1 93.88 93 CYS A N 1
ATOM 767 C CA . CYS A 1 93 ? -8.609 -20.828 -1.391 1 93.88 93 CYS A CA 1
ATOM 768 C C . CYS A 1 93 ? -7.523 -21.891 -1.224 1 93.88 93 CYS A C 1
ATOM 770 O O . CYS A 1 93 ? -7.145 -22.547 -2.189 1 93.88 93 CYS A O 1
ATOM 772 N N . ASP A 1 94 ? -7.109 -22.031 -0.056 1 94.06 94 ASP A N 1
ATOM 773 C CA . ASP A 1 94 ? -5.992 -22.938 0.204 1 94.06 94 ASP A CA 1
ATOM 774 C C . ASP A 1 94 ? -4.824 -22.641 -0.739 1 94.06 94 ASP A C 1
ATOM 776 O O . ASP A 1 94 ? -4.348 -23.547 -1.434 1 94.06 94 ASP A O 1
ATOM 780 N N . SER A 1 95 ? -4.5 -21.391 -0.759 1 90.69 95 SER A N 1
ATOM 781 C CA . SER A 1 95 ? -3.529 -20.953 -1.759 1 90.69 95 SER A CA 1
ATOM 782 C C . SER A 1 95 ? -2.725 -19.766 -1.269 1 90.69 95 SER A C 1
ATOM 784 O O . SER A 1 95 ? -3.17 -19.031 -0.382 1 90.69 95 SER A O 1
ATOM 786 N N . LYS A 1 96 ? -1.521 -19.594 -1.857 1 85.56 96 LYS A N 1
ATOM 787 C CA . LYS A 1 96 ? -0.675 -18.422 -1.636 1 85.56 96 LYS A CA 1
ATOM 788 C C . LYS A 1 96 ? -0.754 -17.453 -2.812 1 85.56 96 LYS A C 1
ATOM 790 O O . LYS A 1 96 ? -0.058 -16.438 -2.836 1 85.56 96 LYS A O 1
ATOM 795 N N . ASP A 1 97 ? -1.63 -17.875 -3.773 1 83.62 97 ASP A N 1
ATOM 796 C CA . ASP A 1 97 ? -1.738 -17.094 -4.996 1 83.62 97 ASP A CA 1
ATOM 797 C C . ASP A 1 97 ? -3.193 -16.969 -5.445 1 83.62 97 ASP A C 1
ATOM 799 O O . ASP A 1 97 ? -3.656 -17.734 -6.285 1 83.62 97 ASP A O 1
ATOM 803 N N . CYS A 1 98 ? -3.879 -16.141 -4.836 1 87.81 98 CYS A N 1
ATOM 804 C CA . CYS A 1 98 ? -5.266 -15.883 -5.199 1 87.81 98 CYS A CA 1
ATOM 805 C C . CYS A 1 98 ? -5.594 -14.398 -5.059 1 87.81 98 CYS A C 1
ATOM 807 O O . CYS A 1 98 ? -4.75 -13.617 -4.617 1 87.81 98 CYS A O 1
ATOM 809 N N . VAL A 1 99 ? -6.723 -14.078 -5.48 1 87.12 99 VAL A N 1
ATOM 810 C CA . VAL A 1 99 ? -7.145 -12.68 -5.465 1 87.12 99 VAL A CA 1
ATOM 811 C C . VAL A 1 99 ? -7.148 -12.156 -4.031 1 87.12 99 VAL A C 1
ATOM 813 O O . VAL A 1 99 ? -6.84 -10.992 -3.789 1 87.12 99 VAL A O 1
ATOM 816 N N . HIS A 1 100 ? -7.43 -13.039 -3.053 1 93.06 100 HIS A N 1
ATOM 817 C CA . HIS A 1 100 ? -7.434 -12.633 -1.65 1 93.06 100 HIS A CA 1
ATOM 818 C C . HIS A 1 100 ? -6.031 -12.266 -1.181 1 93.06 100 HIS A C 1
ATOM 820 O O . HIS A 1 100 ? -5.855 -11.281 -0.454 1 93.06 100 HIS A O 1
ATOM 826 N N . ILE A 1 101 ? -5.098 -13.023 -1.67 1 89.31 101 ILE A N 1
ATOM 827 C CA . ILE A 1 101 ? -3.703 -12.766 -1.321 1 89.31 101 ILE A CA 1
ATOM 828 C C . ILE A 1 101 ? -3.242 -11.461 -1.963 1 89.31 101 ILE A C 1
ATOM 830 O O . ILE A 1 101 ? -2.6 -10.633 -1.312 1 89.31 101 ILE A O 1
ATOM 834 N N . HIS A 1 102 ? -3.572 -11.289 -3.205 1 85.75 102 HIS A N 1
ATOM 835 C CA . HIS A 1 102 ? -3.203 -10.062 -3.904 1 85.75 102 HIS A CA 1
ATOM 836 C C . HIS A 1 102 ? -3.791 -8.836 -3.215 1 85.75 102 HIS A C 1
ATOM 838 O O . HIS A 1 102 ? -3.094 -7.84 -3.014 1 85.75 102 HIS A O 1
ATOM 844 N N . TYR A 1 103 ? -5.027 -8.945 -2.865 1 89.56 103 TYR A N 1
ATOM 845 C CA . TYR A 1 103 ? -5.695 -7.871 -2.145 1 89.56 103 TYR A CA 1
ATOM 846 C C . TYR A 1 103 ? -5.008 -7.594 -0.813 1 89.56 103 TYR A C 1
ATOM 848 O O . TYR A 1 103 ? -4.77 -6.438 -0.458 1 89.56 103 TYR A O 1
ATOM 856 N N . ALA A 1 104 ? -4.691 -8.594 -0.119 1 90.25 104 ALA A N 1
ATOM 857 C CA . ALA A 1 104 ? -4.051 -8.477 1.187 1 90.25 104 ALA A CA 1
ATOM 858 C C . ALA A 1 104 ? -2.693 -7.785 1.069 1 90.25 104 ALA A C 1
ATOM 860 O O . ALA A 1 104 ? -2.338 -6.953 1.908 1 90.25 104 ALA A O 1
ATOM 861 N N . LEU A 1 105 ? -1.992 -8.086 0.042 1 86.12 105 LEU A N 1
ATOM 862 C CA . LEU A 1 105 ? -0.646 -7.551 -0.135 1 86.12 105 LEU A CA 1
ATOM 863 C C . LEU A 1 105 ? -0.684 -6.043 -0.369 1 86.12 105 LEU A C 1
ATOM 865 O O . LEU A 1 105 ? 0.289 -5.34 -0.084 1 86.12 105 LEU A O 1
ATOM 869 N N . ALA A 1 106 ? -1.783 -5.633 -0.818 1 84.81 106 ALA A N 1
ATOM 870 C CA . ALA A 1 106 ? -1.922 -4.207 -1.09 1 84.81 106 ALA A CA 1
ATOM 871 C C . ALA A 1 106 ? -2.348 -3.447 0.164 1 84.81 106 ALA A C 1
ATOM 873 O O . ALA A 1 106 ? -2.289 -2.217 0.203 1 84.81 106 ALA A O 1
ATOM 874 N N . LEU A 1 107 ? -2.754 -4.172 1.169 1 87.5 107 LEU A N 1
ATOM 875 C CA . LEU A 1 107 ? -3.23 -3.549 2.4 1 87.5 107 LEU A CA 1
ATOM 876 C C . LEU A 1 107 ? -2.066 -3.209 3.324 1 87.5 107 LEU A C 1
ATOM 878 O O . LEU A 1 107 ? -1.106 -3.977 3.426 1 87.5 107 LEU A O 1
ATOM 882 N N . PRO A 1 108 ? -2.201 -2.117 3.99 1 80.25 108 PRO A N 1
ATOM 883 C CA . PRO A 1 108 ? -1.135 -1.745 4.922 1 80.25 108 PRO A CA 1
ATOM 884 C C . PRO A 1 108 ? -1.003 -2.725 6.086 1 80.25 108 PRO A C 1
ATOM 886 O O . PRO A 1 108 ? 0.092 -2.9 6.629 1 80.25 108 PRO A O 1
ATOM 889 N N . GLU A 1 109 ? -2.037 -3.396 6.441 1 79.38 109 GLU A N 1
ATOM 890 C CA . GLU A 1 109 ? -2.053 -4.289 7.598 1 79.38 109 GLU A CA 1
ATOM 891 C C . GLU A 1 109 ? -1.176 -5.516 7.355 1 79.38 109 GLU A C 1
ATOM 893 O O . GLU A 1 109 ? -0.769 -6.191 8.305 1 79.38 109 GLU A O 1
ATOM 898 N N . THR A 1 110 ? -0.967 -5.762 6.094 1 83.19 110 THR A N 1
ATOM 899 C CA . THR A 1 110 ? -0.13 -6.914 5.773 1 83.19 110 THR A CA 1
ATOM 900 C C . THR A 1 110 ? 1.256 -6.766 6.395 1 83.19 110 THR A C 1
ATOM 902 O O . THR A 1 110 ? 1.854 -7.75 6.836 1 83.19 110 THR A O 1
ATOM 905 N N . ALA A 1 111 ? 1.729 -5.559 6.391 1 77.88 111 ALA A N 1
ATOM 906 C CA . ALA A 1 111 ? 3.014 -5.297 7.035 1 77.88 111 ALA A CA 1
ATOM 907 C C . ALA A 1 111 ? 3.004 -5.762 8.484 1 77.88 111 ALA A C 1
ATOM 909 O O . ALA A 1 111 ? 3.996 -6.309 8.977 1 77.88 111 ALA A O 1
ATOM 910 N N . LYS A 1 112 ? 1.947 -5.602 9.117 1 76.44 112 LYS A N 1
ATOM 911 C CA . LYS A 1 112 ? 1.827 -5.988 10.523 1 76.44 112 LYS A CA 1
ATOM 912 C C . LYS A 1 112 ? 1.943 -7.5 10.688 1 76.44 112 LYS A C 1
ATOM 914 O O . LYS A 1 112 ? 2.447 -7.984 11.703 1 76.44 112 LYS A O 1
ATOM 919 N N . LEU A 1 113 ? 1.453 -8.227 9.695 1 78.19 113 LEU A N 1
ATOM 920 C CA . LEU A 1 113 ? 1.539 -9.688 9.719 1 78.19 113 LEU A CA 1
ATOM 921 C C . LEU A 1 113 ? 2.994 -10.141 9.711 1 78.19 113 LEU A C 1
ATOM 923 O O . LEU A 1 113 ? 3.344 -11.125 10.375 1 78.19 113 LEU A O 1
ATOM 927 N N . PHE A 1 114 ? 3.816 -9.438 9.047 1 73.94 114 PHE A N 1
ATOM 928 C CA . PHE A 1 114 ? 5.199 -9.859 8.859 1 73.94 114 PHE A CA 1
ATOM 929 C C . PHE A 1 114 ? 6.086 -9.297 9.969 1 73.94 114 PHE A C 1
ATOM 931 O O . PHE A 1 114 ? 7.133 -9.867 10.281 1 73.94 114 PHE A O 1
ATOM 938 N N . LEU A 1 115 ? 5.762 -8.125 10.438 1 65.69 115 LEU A N 1
ATOM 939 C CA . LEU A 1 115 ? 6.625 -7.461 11.406 1 65.69 115 LEU A CA 1
ATOM 940 C C . LEU A 1 115 ? 6.391 -8.008 12.812 1 65.69 115 LEU A C 1
ATOM 942 O O . LEU A 1 115 ? 7.234 -7.836 13.695 1 65.69 115 LEU A O 1
ATOM 946 N N . ARG A 1 116 ? 5.262 -8.539 13.18 1 59 116 ARG A N 1
ATOM 947 C CA . ARG A 1 116 ? 5.012 -9 14.547 1 59 116 ARG A CA 1
ATOM 948 C C . ARG A 1 116 ? 5.84 -10.242 14.859 1 59 116 ARG A C 1
ATOM 950 O O . ARG A 1 116 ? 6.07 -11.078 13.984 1 59 116 ARG A O 1
ATOM 957 N N . LYS A 1 117 ? 6.73 -10.086 15.852 1 52.47 117 LYS A N 1
ATOM 958 C CA . LYS A 1 117 ? 7.527 -11.133 16.484 1 52.47 117 LYS A CA 1
ATOM 959 C C . LYS A 1 117 ? 6.664 -12.328 16.859 1 52.47 117 LYS A C 1
ATOM 961 O O . LYS A 1 117 ? 5.484 -12.18 17.188 1 52.47 117 LYS A O 1
ATOM 966 N N . PRO A 1 118 ? 7.172 -13.531 16.375 1 43.09 118 PRO A N 1
ATOM 967 C CA . PRO A 1 118 ? 6.512 -14.742 16.859 1 43.09 118 PRO A CA 1
ATOM 968 C C . PRO A 1 118 ? 6.141 -14.648 18.344 1 43.09 118 PRO A C 1
ATOM 970 O O . PRO A 1 118 ? 6.871 -14.039 19.125 1 43.09 118 PRO A O 1
ATOM 973 N N . ILE A 1 119 ? 4.863 -14.562 18.688 1 35.78 119 ILE A N 1
ATOM 974 C CA . ILE A 1 119 ? 4.582 -14.789 20.109 1 35.78 119 ILE A CA 1
ATOM 975 C C . ILE A 1 119 ? 5.473 -15.914 20.625 1 35.78 119 ILE A C 1
ATOM 977 O O . ILE A 1 119 ? 5.445 -17.031 20.109 1 35.78 119 ILE A O 1
ATOM 981 N N . ARG A 1 120 ? 6.602 -15.523 21.172 1 31.45 120 ARG A N 1
ATOM 982 C CA . ARG A 1 120 ? 7.254 -16.547 21.984 1 31.45 120 ARG A CA 1
ATOM 983 C C . ARG A 1 120 ? 6.281 -17.156 22.984 1 31.45 120 ARG A C 1
ATOM 985 O O . ARG A 1 120 ? 5.629 -16.422 23.75 1 31.45 120 ARG A O 1
ATOM 992 N N . LYS A 1 121 ? 5.805 -18.25 22.531 1 28.92 121 LYS A N 1
ATOM 993 C CA . LYS A 1 121 ? 5.398 -19.078 23.656 1 28.92 121 LYS A CA 1
ATOM 994 C C . LYS A 1 121 ? 6.605 -19.5 24.5 1 28.92 121 LYS A C 1
ATOM 996 O O . LYS A 1 121 ? 7.664 -19.812 23.953 1 28.92 121 LYS A O 1
ATOM 1001 N N . MET B 1 1 ? 7.312 23.219 19.5 1 33.44 1 MET B N 1
ATOM 1002 C CA . MET B 1 1 ? 7.066 21.812 19.172 1 33.44 1 MET B CA 1
ATOM 1003 C C . MET B 1 1 ? 5.793 21.312 19.844 1 33.44 1 MET B C 1
ATOM 1005 O O . MET B 1 1 ? 5.699 21.297 21.078 1 33.44 1 MET B O 1
ATOM 1009 N N . VAL B 1 2 ? 4.652 21.562 19.391 1 39.66 2 VAL B N 1
ATOM 1010 C CA . VAL B 1 2 ? 3.443 21.484 20.203 1 39.66 2 VAL B CA 1
ATOM 1011 C C . VAL B 1 2 ? 3.188 20.031 20.609 1 39.66 2 VAL B C 1
ATOM 1013 O O . VAL B 1 2 ? 3.346 19.109 19.812 1 39.66 2 VAL B O 1
ATOM 1016 N N . LYS B 1 3 ? 3.451 19.703 21.875 1 46 3 LYS B N 1
ATOM 1017 C CA . LYS B 1 3 ? 3.236 18.422 22.547 1 46 3 LYS B CA 1
ATOM 1018 C C . LYS B 1 3 ? 1.757 18.047 22.562 1 46 3 LYS B C 1
ATOM 1020 O O . LYS B 1 3 ? 0.904 18.891 22.844 1 46 3 LYS B O 1
ATOM 1025 N N . ARG B 1 4 ? 1.032 17.391 21.734 1 46.84 4 ARG B N 1
ATOM 1026 C CA . ARG B 1 4 ? -0.331 17 22.078 1 46.84 4 ARG B CA 1
ATOM 1027 C C . ARG B 1 4 ? -0.396 15.523 22.453 1 46.84 4 ARG B C 1
ATOM 1029 O O . ARG B 1 4 ? 0.032 14.664 21.672 1 46.84 4 ARG B O 1
ATOM 1036 N N . GLY B 1 5 ? -0.97 15.172 23.594 1 50.69 5 GLY B N 1
ATOM 1037 C CA . GLY B 1 5 ? -1.189 13.875 24.203 1 50.69 5 GLY B CA 1
ATOM 1038 C C . GLY B 1 5 ? 0.099 13.133 24.531 1 50.69 5 GLY B C 1
ATOM 1039 O O . GLY B 1 5 ? 0.149 11.906 24.469 1 50.69 5 GLY B O 1
ATOM 1040 N N . GLY B 1 6 ? 1.266 14.055 24.75 1 60.88 6 GLY B N 1
ATOM 1041 C CA . GLY B 1 6 ? 2.568 13.586 25.203 1 60.88 6 GLY B CA 1
ATOM 1042 C C . GLY B 1 6 ? 3.52 13.289 24.047 1 60.88 6 GLY B C 1
ATOM 1043 O O . GLY B 1 6 ? 4.672 12.914 24.281 1 60.88 6 GLY B O 1
ATOM 1044 N N . LYS B 1 7 ? 2.91 13.461 22.812 1 72.88 7 LYS B N 1
ATOM 1045 C CA . LYS B 1 7 ? 3.824 13.266 21.688 1 72.88 7 LYS B CA 1
ATOM 1046 C C . LYS B 1 7 ? 4.137 14.594 21 1 72.88 7 LYS B C 1
ATOM 1048 O O . LYS B 1 7 ? 3.285 15.484 20.953 1 72.88 7 LYS B O 1
ATOM 1053 N N . GLU B 1 8 ? 5.348 14.766 20.75 1 87.56 8 GLU B N 1
ATOM 1054 C CA . GLU B 1 8 ? 5.773 15.93 19.984 1 87.56 8 GLU B CA 1
ATOM 1055 C C . GLU B 1 8 ? 5.188 15.906 18.578 1 87.56 8 GLU B C 1
ATOM 1057 O O . GLU B 1 8 ? 5.078 14.844 17.953 1 87.56 8 GLU B O 1
ATOM 1062 N N . VAL B 1 9 ? 4.602 17.094 18.172 1 92.38 9 VAL B N 1
ATOM 1063 C CA . VAL B 1 9 ? 3.977 17.156 16.859 1 92.38 9 VAL B CA 1
ATOM 1064 C C . VAL B 1 9 ? 4.629 18.25 16.016 1 92.38 9 VAL B C 1
ATOM 1066 O O . VAL B 1 9 ? 5.234 19.172 16.578 1 92.38 9 VAL B O 1
ATOM 1069 N N . VAL B 1 10 ? 4.637 18.109 14.719 1 94.19 10 VAL B N 1
ATOM 1070 C CA . VAL B 1 10 ? 5.109 19.078 13.734 1 94.19 10 VAL B CA 1
ATOM 1071 C C . VAL B 1 10 ? 3.965 19.469 12.805 1 94.19 10 VAL B C 1
ATOM 1073 O O . VAL B 1 10 ? 3.158 18.625 12.406 1 94.19 10 VAL B O 1
ATOM 1076 N N . THR B 1 11 ? 3.867 20.672 12.5 1 93.44 11 THR B N 1
ATOM 1077 C CA . THR B 1 11 ? 2.826 21.172 11.602 1 93.44 11 THR B CA 1
ATOM 1078 C C . THR B 1 11 ? 3.271 21.047 10.148 1 93.44 11 THR B C 1
ATOM 1080 O O . THR B 1 11 ? 4.359 21.5 9.789 1 93.44 11 THR B O 1
ATOM 1083 N N . VAL B 1 12 ? 2.43 20.469 9.359 1 94.56 12 VAL B N 1
ATOM 1084 C CA . VAL B 1 12 ? 2.729 20.297 7.945 1 94.56 12 VAL B CA 1
ATOM 1085 C C . VAL B 1 12 ? 1.541 20.766 7.105 1 94.56 12 VAL B C 1
ATOM 1087 O O . VAL B 1 12 ? 0.391 20.672 7.547 1 94.56 12 VAL B O 1
ATOM 1090 N N . GLU B 1 13 ? 1.868 21.297 5.957 1 94.12 13 GLU B N 1
ATOM 1091 C CA . GLU B 1 13 ? 0.824 21.688 5.012 1 94.12 13 GLU B CA 1
ATOM 1092 C C . GLU B 1 13 ? 0.5 20.547 4.051 1 94.12 13 GLU B C 1
ATOM 1094 O O . GLU B 1 13 ? 1.395 20 3.402 1 94.12 13 GLU B O 1
ATOM 1099 N N . ILE B 1 14 ? -0.762 20.25 3.959 1 95 14 ILE B N 1
ATOM 1100 C CA . ILE B 1 14 ? -1.252 19.219 3.039 1 95 14 ILE B CA 1
ATOM 1101 C C . ILE B 1 14 ? -2.211 19.859 2.033 1 95 14 ILE B C 1
ATOM 1103 O O . ILE B 1 14 ? -2.949 20.781 2.369 1 95 14 ILE B O 1
ATOM 1107 N N . PHE B 1 15 ? -2.174 19.391 0.79 1 93.75 15 PHE B N 1
ATOM 1108 C CA . PHE B 1 15 ? -3.104 19.891 -0.213 1 93.75 15 PHE B CA 1
ATOM 1109 C C . PHE B 1 15 ? -4.547 19.672 0.223 1 93.75 15 PHE B C 1
ATOM 1111 O O . PHE B 1 15 ? -4.887 18.609 0.741 1 93.75 15 PHE B O 1
ATOM 1118 N N . LYS B 1 16 ? -5.328 20.688 -0.047 1 95.06 16 LYS B N 1
ATOM 1119 C CA . LYS B 1 16 ? -6.723 20.641 0.391 1 95.06 16 LYS B CA 1
ATOM 1120 C C . LYS B 1 16 ? -7.445 19.438 -0.205 1 95.06 16 LYS B C 1
ATOM 1122 O O . LYS B 1 16 ? -8.234 18.781 0.478 1 95.06 16 LYS B O 1
ATOM 1127 N N . GLU B 1 17 ? -7.219 19.141 -1.462 1 93.5 17 GLU B N 1
ATOM 1128 C CA . GLU B 1 17 ? -7.887 18.016 -2.117 1 93.5 17 GLU B CA 1
ATOM 1129 C C . GLU B 1 17 ? -7.566 16.703 -1.416 1 93.5 17 GLU B C 1
ATOM 1131 O O . GLU B 1 17 ? -8.461 15.883 -1.172 1 93.5 17 GLU B O 1
ATOM 1136 N N . THR B 1 18 ? -6.34 16.547 -1.104 1 94.38 18 THR B N 1
ATOM 1137 C CA . THR B 1 18 ? -5.906 15.344 -0.397 1 94.38 18 THR B CA 1
ATOM 1138 C C . THR B 1 18 ? -6.504 15.297 1.005 1 94.38 18 THR B C 1
ATOM 1140 O O . THR B 1 18 ? -7.012 14.258 1.435 1 94.38 18 THR B O 1
ATOM 1143 N N . TYR B 1 19 ? -6.465 16.406 1.628 1 95.62 19 TYR B N 1
ATOM 1144 C CA . TYR B 1 19 ? -7.008 16.5 2.977 1 95.62 19 TYR B CA 1
ATOM 1145 C C . TYR B 1 19 ? -8.492 16.156 2.994 1 95.62 19 TYR B C 1
ATOM 1147 O O . TYR B 1 19 ? -8.953 15.445 3.893 1 95.62 19 TYR B O 1
ATOM 1155 N N . ASP B 1 20 ? -9.203 16.609 2.029 1 96.31 20 ASP B N 1
ATOM 1156 C CA . ASP B 1 20 ? -10.641 16.375 1.983 1 96.31 20 ASP B CA 1
ATOM 1157 C C . ASP B 1 20 ? -10.953 14.891 1.85 1 96.31 20 ASP B C 1
ATOM 1159 O O . ASP B 1 20 ? -11.891 14.391 2.469 1 96.31 20 ASP B O 1
ATOM 1163 N N . VAL B 1 21 ? -10.156 14.242 1.062 1 94.69 21 VAL B N 1
ATOM 1164 C CA . VAL B 1 21 ? -10.336 12.797 0.908 1 94.69 21 VAL B CA 1
ATOM 1165 C C . VAL B 1 21 ? -10.008 12.094 2.223 1 94.69 21 VAL B C 1
ATOM 1167 O O . VAL B 1 21 ? -10.758 11.219 2.67 1 94.69 21 VAL B O 1
ATOM 1170 N N . MET B 1 22 ? -8.938 12.5 2.869 1 95.19 22 MET B N 1
ATOM 1171 C CA . MET B 1 22 ? -8.539 11.914 4.148 1 95.19 22 MET B CA 1
ATOM 1172 C C . MET B 1 22 ? -9.602 12.164 5.211 1 95.19 22 MET B C 1
ATOM 1174 O O . MET B 1 22 ? -9.898 11.281 6.02 1 95.19 22 MET B O 1
ATOM 1178 N N . LYS B 1 23 ? -10.102 13.312 5.168 1 96.69 23 LYS B N 1
ATOM 1179 C CA . LYS B 1 23 ? -11.164 13.672 6.105 1 96.69 23 LYS B CA 1
ATOM 1180 C C . LYS B 1 23 ? -12.398 12.797 5.906 1 96.69 23 LYS B C 1
ATOM 1182 O O . LYS B 1 23 ? -12.969 12.297 6.875 1 96.69 23 LYS B O 1
ATOM 1187 N N . ALA B 1 24 ? -12.828 12.633 4.703 1 95.88 24 ALA B N 1
ATOM 1188 C CA . ALA B 1 24 ? -13.977 11.789 4.398 1 95.88 24 ALA B CA 1
ATOM 1189 C C . ALA B 1 24 ? -13.75 10.359 4.871 1 95.88 24 ALA B C 1
ATOM 1191 O O . ALA B 1 24 ? -14.641 9.742 5.453 1 95.88 24 ALA B O 1
ATOM 1192 N N . ASN B 1 25 ? -12.562 9.867 4.625 1 91.94 25 ASN B N 1
ATOM 1193 C CA . ASN B 1 25 ? -12.211 8.516 5.055 1 91.94 25 ASN B CA 1
ATOM 1194 C C . ASN B 1 25 ? -12.227 8.391 6.574 1 91.94 25 ASN B C 1
ATOM 1196 O O . ASN B 1 25 ? -12.68 7.379 7.113 1 91.94 25 ASN B O 1
ATOM 1200 N N . ALA B 1 26 ? -11.719 9.367 7.219 1 94 26 ALA B N 1
ATOM 1201 C CA . ALA B 1 26 ? -11.695 9.398 8.68 1 94 26 ALA B CA 1
ATOM 1202 C C . ALA B 1 26 ? -13.109 9.383 9.25 1 94 26 ALA B C 1
ATOM 1204 O O . ALA B 1 26 ? -13.398 8.633 10.188 1 94 26 ALA B O 1
ATOM 1205 N N . GLU B 1 27 ? -13.945 10.172 8.656 1 95.19 27 GLU B N 1
ATOM 1206 C CA . GLU B 1 27 ? -15.328 10.281 9.125 1 95.19 27 GLU B CA 1
ATOM 1207 C C . GLU B 1 27 ? -16.062 8.953 9 1 95.19 27 GLU B C 1
ATOM 1209 O O . GLU B 1 27 ? -16.844 8.586 9.883 1 95.19 27 GLU B O 1
ATOM 1214 N N . LYS B 1 28 ? -15.852 8.258 7.898 1 90.06 28 LYS B N 1
ATOM 1215 C CA . LYS B 1 28 ? -16.453 6.945 7.703 1 90.06 28 LYS B CA 1
ATOM 1216 C C . LYS B 1 28 ? -16.094 5.996 8.844 1 90.06 28 LYS B C 1
ATOM 1218 O O . LYS B 1 28 ? -16.875 5.105 9.18 1 90.06 28 LYS B O 1
ATOM 1223 N N . LYS B 1 29 ? -14.977 6.184 9.422 1 87.06 29 LYS B N 1
ATOM 1224 C CA . LYS B 1 29 ? -14.484 5.316 10.484 1 87.06 29 LYS B CA 1
ATOM 1225 C C . LYS B 1 29 ? -14.719 5.938 11.859 1 87.06 29 LYS B C 1
ATOM 1227 O O . LYS B 1 29 ? -14.258 5.406 12.875 1 87.06 29 LYS B O 1
ATOM 1232 N N . ARG B 1 30 ? -15.297 7.145 11.922 1 93.5 30 ARG B N 1
ATOM 1233 C CA . ARG B 1 30 ? -15.562 7.883 13.156 1 93.5 30 ARG B CA 1
ATOM 1234 C C . ARG B 1 30 ? -14.266 8.25 13.867 1 93.5 30 ARG B C 1
ATOM 1236 O O . ARG B 1 30 ? -14.156 8.086 15.086 1 93.5 30 ARG B O 1
ATOM 1243 N N . TRP B 1 31 ? -13.234 8.555 13.023 1 91.56 31 TRP B N 1
ATOM 1244 C CA . TRP B 1 31 ? -11.945 9 13.539 1 91.56 31 TRP B CA 1
ATOM 1245 C C . TRP B 1 31 ? -11.773 10.5 13.367 1 91.56 31 TRP B C 1
ATOM 1247 O O . TRP B 1 31 ? -12.422 11.117 12.516 1 91.56 31 TRP B O 1
ATOM 1257 N N . ASN B 1 32 ? -10.984 10.953 14.281 1 94 32 ASN B N 1
ATOM 1258 C CA . ASN B 1 32 ? -10.477 12.305 14.055 1 94 32 ASN B CA 1
ATOM 1259 C C . ASN B 1 32 ? -9.539 12.359 12.844 1 94 32 ASN B C 1
ATOM 1261 O O . ASN B 1 32 ? -8.727 11.453 12.641 1 94 32 ASN B O 1
ATOM 1265 N N . THR B 1 33 ? -9.727 13.422 12.039 1 94.38 33 THR B N 1
ATOM 1266 C CA . THR B 1 33 ? -8.977 13.523 10.789 1 94.38 33 THR B CA 1
ATOM 1267 C C . THR B 1 33 ? -7.477 13.508 11.055 1 94.38 33 THR B C 1
ATOM 1269 O O . THR B 1 33 ? -6.719 12.82 10.367 1 94.38 33 THR B O 1
ATOM 1272 N N . LYS B 1 34 ? -7.051 14.242 12.031 1 92.31 34 LYS B N 1
ATOM 1273 C CA . LYS B 1 34 ? -5.633 14.32 12.359 1 92.31 34 LYS B CA 1
ATOM 1274 C C . LYS B 1 34 ? -5.082 12.953 12.75 1 92.31 34 LYS B C 1
ATOM 1276 O O . LYS B 1 34 ? -4.012 12.547 12.289 1 92.31 34 LYS B O 1
ATOM 1281 N N . ASP B 1 35 ? -5.789 12.297 13.539 1 92.75 35 ASP B N 1
ATOM 1282 C CA . ASP B 1 35 ? -5.375 10.969 13.977 1 92.75 35 ASP B CA 1
ATOM 1283 C C . ASP B 1 35 ? -5.336 9.992 12.797 1 92.75 35 ASP B C 1
ATOM 1285 O O . ASP B 1 35 ? -4.438 9.156 12.711 1 92.75 35 ASP B O 1
ATOM 1289 N N . TYR B 1 36 ? -6.293 10.133 11.953 1 94.5 36 TYR B N 1
ATOM 1290 C CA . TYR B 1 36 ? -6.363 9.281 10.766 1 94.5 36 TYR B CA 1
ATOM 1291 C C . TYR B 1 36 ? -5.156 9.5 9.867 1 94.5 36 TYR B C 1
ATOM 1293 O O . TYR B 1 36 ? -4.527 8.531 9.414 1 94.5 36 TYR B O 1
ATOM 1301 N N . ILE B 1 37 ? -4.777 10.703 9.656 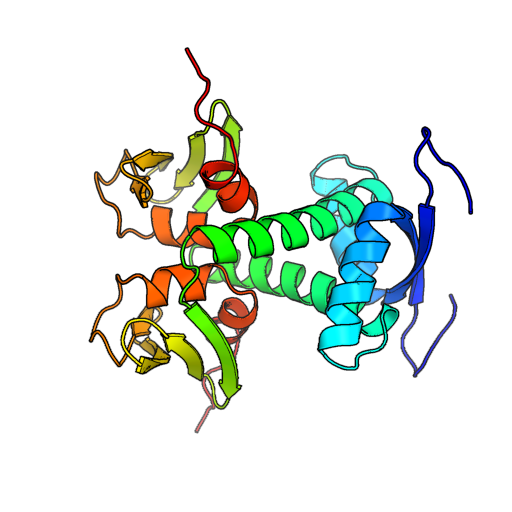1 96 37 ILE B N 1
ATOM 1302 C CA . ILE B 1 37 ? -3.646 11.023 8.797 1 96 37 ILE B CA 1
ATOM 1303 C C . ILE B 1 37 ? -2.359 10.477 9.406 1 96 37 ILE B C 1
ATOM 1305 O O . ILE B 1 37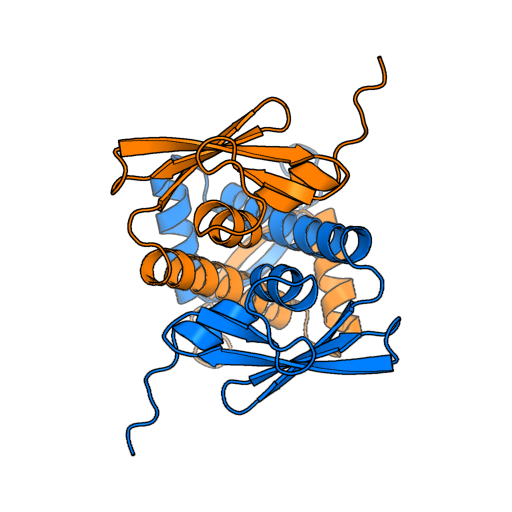 ? -1.526 9.906 8.703 1 96 37 ILE B O 1
ATOM 1309 N N . ASN B 1 38 ? -2.203 10.648 10.727 1 94.69 38 ASN B N 1
ATOM 1310 C CA . ASN B 1 38 ? -1.029 10.094 11.398 1 94.69 38 ASN B CA 1
ATOM 1311 C C . ASN B 1 38 ? -0.972 8.57 11.266 1 94.69 38 ASN B C 1
ATOM 1313 O O . ASN B 1 38 ? 0.101 8.008 11.055 1 94.69 38 ASN B O 1
ATOM 1317 N N . MET B 1 39 ? -2.139 7.965 11.32 1 91.75 39 MET B N 1
ATOM 1318 C CA . MET B 1 39 ? -2.203 6.516 11.148 1 91.75 39 MET B CA 1
ATOM 1319 C C . MET B 1 39 ? -1.805 6.113 9.734 1 91.75 39 MET B C 1
ATOM 1321 O O . MET B 1 39 ? -1.043 5.164 9.547 1 91.75 39 MET B O 1
ATOM 1325 N N . VAL B 1 40 ? -2.312 6.812 8.812 1 92.75 40 VAL B N 1
ATOM 1326 C CA . VAL B 1 40 ? -2.029 6.523 7.406 1 92.75 40 VAL B CA 1
ATOM 1327 C C . VAL B 1 40 ? -0.529 6.633 7.148 1 92.75 40 VAL B C 1
ATOM 1329 O O . VAL B 1 40 ? 0.066 5.754 6.52 1 92.75 40 VAL B O 1
ATOM 1332 N N . LEU B 1 41 ? 0.061 7.68 7.629 1 94.75 41 LEU B N 1
ATOM 1333 C CA . LEU B 1 41 ? 1.492 7.879 7.434 1 94.75 41 LEU B CA 1
ATOM 1334 C C . LEU B 1 41 ? 2.297 6.785 8.125 1 94.75 41 LEU B C 1
ATOM 1336 O O . LEU B 1 41 ? 3.281 6.289 7.57 1 94.75 41 LEU B O 1
ATOM 1340 N N . MET B 1 42 ? 1.904 6.391 9.273 1 91.31 42 MET B N 1
ATOM 1341 C CA . MET B 1 42 ? 2.57 5.305 9.992 1 91.31 42 MET B CA 1
ATOM 1342 C C . MET B 1 42 ? 2.461 3.994 9.227 1 91.31 42 MET B C 1
ATOM 1344 O O . MET B 1 42 ? 3.398 3.193 9.219 1 91.31 42 MET B O 1
ATOM 1348 N N . GLU B 1 43 ? 1.319 3.793 8.625 1 88.25 43 GLU B N 1
ATOM 1349 C CA . GLU B 1 43 ? 1.111 2.574 7.848 1 88.25 43 GLU B CA 1
ATOM 1350 C C . GLU B 1 43 ? 2.061 2.514 6.656 1 88.25 43 GLU B C 1
ATOM 1352 O O . GLU B 1 43 ? 2.508 1.433 6.266 1 88.25 43 GLU B O 1
ATOM 1357 N N . VAL B 1 44 ? 2.342 3.645 6.102 1 89.81 44 VAL B N 1
ATOM 1358 C CA . VAL B 1 44 ? 3.275 3.695 4.98 1 89.81 44 VAL B CA 1
ATOM 1359 C C . VAL B 1 44 ? 4.676 3.314 5.457 1 89.81 44 VAL B C 1
ATOM 1361 O O . VAL B 1 44 ? 5.391 2.576 4.777 1 89.81 44 VAL B O 1
ATOM 1364 N N . ILE B 1 45 ? 5.055 3.789 6.633 1 89.81 45 ILE B N 1
ATOM 1365 C CA . ILE B 1 45 ? 6.355 3.467 7.211 1 89.81 45 ILE B CA 1
ATOM 1366 C C . ILE B 1 45 ? 6.438 1.966 7.48 1 89.81 45 ILE B C 1
ATOM 1368 O O . ILE B 1 45 ? 7.441 1.326 7.16 1 89.81 45 ILE B O 1
ATOM 1372 N N . GLU B 1 46 ? 5.398 1.422 8.031 1 85.75 46 GLU B N 1
ATOM 1373 C CA . GLU B 1 46 ? 5.359 -0.004 8.336 1 85.75 46 GLU B CA 1
ATOM 1374 C C . GLU B 1 46 ? 5.434 -0.846 7.07 1 85.75 46 GLU B C 1
ATOM 1376 O O . GLU B 1 46 ? 6.094 -1.887 7.047 1 85.75 46 GLU B O 1
ATOM 1381 N N . ARG B 1 47 ? 4.742 -0.39 6.105 1 85.38 47 ARG B N 1
ATOM 1382 C CA . ARG B 1 47 ? 4.785 -1.098 4.828 1 85.38 47 ARG B CA 1
ATOM 1383 C C . ARG B 1 47 ? 6.207 -1.142 4.273 1 85.38 47 ARG B C 1
ATOM 1385 O O . ARG B 1 47 ? 6.656 -2.182 3.789 1 85.38 47 ARG B O 1
ATOM 1392 N N . ASP B 1 48 ? 6.887 -0.047 4.301 1 85.31 48 ASP B N 1
ATOM 1393 C CA . ASP B 1 48 ? 8.258 -0.01 3.809 1 85.31 48 ASP B CA 1
ATOM 1394 C C . ASP B 1 48 ? 9.148 -0.979 4.586 1 85.31 48 ASP B C 1
ATOM 1396 O O . ASP B 1 48 ? 10 -1.658 4 1 85.31 48 ASP B O 1
ATOM 1400 N N . ARG B 1 49 ? 8.953 -0.99 5.867 1 83.19 49 ARG B N 1
ATOM 1401 C CA . ARG B 1 49 ? 9.719 -1.909 6.707 1 83.19 49 ARG B CA 1
ATOM 1402 C C . ARG B 1 49 ? 9.406 -3.359 6.352 1 83.19 49 ARG B C 1
ATOM 1404 O O . ARG B 1 49 ? 10.305 -4.199 6.289 1 83.19 49 ARG B O 1
ATOM 1411 N N . PHE B 1 50 ? 8.133 -3.643 6.125 1 81.75 50 PHE B N 1
ATOM 1412 C CA . PHE B 1 50 ? 7.695 -4.969 5.707 1 81.75 50 PHE B CA 1
ATOM 1413 C C . PHE B 1 50 ? 8.367 -5.371 4.398 1 81.75 50 PHE B C 1
ATOM 1415 O O . PHE B 1 50 ? 8.922 -6.465 4.289 1 81.75 50 PHE B O 1
ATOM 1422 N N . LEU B 1 51 ? 8.367 -4.465 3.42 1 84.31 51 LEU B N 1
ATOM 1423 C CA . LEU B 1 51 ? 8.938 -4.785 2.115 1 84.31 51 LEU B CA 1
ATOM 1424 C C . LEU B 1 51 ? 10.43 -5.07 2.227 1 84.31 51 LEU B C 1
ATOM 1426 O O . LEU B 1 51 ? 10.945 -5.969 1.561 1 84.31 51 LEU B O 1
ATOM 1430 N N . GLN B 1 52 ? 11.055 -4.367 3.107 1 83.31 52 GLN B N 1
ATOM 1431 C CA . GLN B 1 52 ? 12.484 -4.574 3.324 1 83.31 52 GLN B CA 1
ATOM 1432 C C . GLN B 1 52 ? 12.742 -5.93 3.971 1 83.31 52 GLN B C 1
ATOM 1434 O O . GLN B 1 52 ? 13.773 -6.562 3.707 1 83.31 52 GLN B O 1
ATOM 1439 N N . SER B 1 53 ? 11.781 -6.375 4.781 1 79.19 53 SER B N 1
ATOM 1440 C CA . SER B 1 53 ? 11.93 -7.648 5.473 1 79.19 53 SER B CA 1
ATOM 1441 C C . SER B 1 53 ? 11.477 -8.812 4.594 1 79.19 53 SER B C 1
ATOM 1443 O O . SER B 1 53 ? 12.109 -9.867 4.578 1 79.19 53 SER B O 1
ATOM 1445 N N . TYR B 1 54 ? 10.336 -8.617 3.896 1 77.19 54 TYR B N 1
ATOM 1446 C CA . TYR B 1 54 ? 9.711 -9.633 3.059 1 77.19 54 TYR B CA 1
ATOM 1447 C C . TYR B 1 54 ? 10.57 -9.945 1.843 1 77.19 54 TYR B C 1
ATOM 1449 O O . TYR B 1 54 ? 10.734 -11.109 1.474 1 77.19 54 TYR B O 1
ATOM 1457 N N . ALA B 1 55 ? 11.086 -8.969 1.266 1 86.62 55 ALA B N 1
ATOM 1458 C CA . ALA B 1 55 ? 11.898 -9.117 0.06 1 86.62 55 ALA B CA 1
ATOM 1459 C C . ALA B 1 55 ? 13.07 -8.141 0.067 1 86.62 55 ALA B C 1
ATOM 1461 O O . ALA B 1 55 ? 13.109 -7.207 -0.733 1 86.62 55 ALA B O 1
ATOM 1462 N N . PRO B 1 56 ? 14.078 -8.469 0.884 1 86.69 56 PRO B N 1
ATOM 1463 C CA . PRO B 1 56 ? 15.172 -7.523 1.09 1 86.69 56 PRO B CA 1
ATOM 1464 C C . PRO B 1 56 ? 16.031 -7.328 -0.162 1 86.69 56 PRO B C 1
ATOM 1466 O O . PRO B 1 56 ? 16.734 -6.32 -0.285 1 86.69 56 PRO B O 1
ATOM 1469 N N . SER B 1 57 ? 15.938 -8.281 -1.045 1 93.38 57 SER B N 1
ATOM 1470 C CA . SER B 1 57 ? 16.781 -8.195 -2.232 1 93.38 57 SER B CA 1
ATOM 1471 C C . SER B 1 57 ? 16.094 -7.41 -3.344 1 93.38 57 SER B C 1
ATOM 1473 O O . SER B 1 57 ? 16.688 -7.141 -4.387 1 93.38 57 SER B O 1
ATOM 1475 N N . LEU B 1 58 ? 14.828 -7.02 -3.105 1 94.06 58 LEU B N 1
ATOM 1476 C CA . LEU B 1 58 ? 14.07 -6.34 -4.145 1 94.06 58 LEU B CA 1
ATOM 1477 C C . LEU B 1 58 ? 14 -4.84 -3.879 1 94.06 58 LEU B C 1
ATOM 1479 O O . LEU B 1 58 ? 13.945 -4.414 -2.725 1 94.06 58 LEU B O 1
ATOM 1483 N N . SER B 1 59 ? 14.078 -4.102 -4.961 1 92.81 59 SER B N 1
ATOM 1484 C CA . SER B 1 59 ? 13.922 -2.654 -4.863 1 92.81 59 SER B CA 1
ATOM 1485 C C . SER B 1 59 ? 13.234 -2.09 -6.105 1 92.81 59 SER B C 1
ATOM 1487 O O . SER B 1 59 ? 13.5 -2.537 -7.223 1 92.81 59 SER B O 1
ATOM 1489 N N . LYS B 1 60 ? 12.32 -1.137 -5.82 1 91.12 60 LYS B N 1
ATOM 1490 C CA . LYS B 1 60 ? 11.711 -0.435 -6.945 1 91.12 60 LYS B CA 1
ATOM 1491 C C . LYS B 1 60 ? 12.703 0.53 -7.594 1 91.12 60 LYS B C 1
ATOM 1493 O O . LYS B 1 60 ? 13.289 1.373 -6.914 1 91.12 60 LYS B O 1
ATOM 1498 N N . ILE B 1 61 ? 12.852 0.417 -8.891 1 91.25 61 ILE B N 1
ATOM 1499 C CA . ILE B 1 61 ? 13.836 1.295 -9.516 1 91.25 61 ILE B CA 1
ATOM 1500 C C . ILE B 1 61 ? 13.133 2.297 -10.43 1 91.25 61 ILE B C 1
ATOM 1502 O O . ILE B 1 61 ? 13.734 3.289 -10.852 1 91.25 61 ILE B O 1
ATOM 1506 N N . GLY B 1 62 ? 11.898 1.986 -10.812 1 87.31 62 GLY B N 1
ATOM 1507 C CA . GLY B 1 62 ? 11.234 2.994 -11.617 1 87.31 62 GLY B CA 1
ATOM 1508 C C . GLY B 1 62 ? 9.859 2.557 -12.102 1 87.31 62 GLY B C 1
ATOM 1509 O O . GLY B 1 62 ? 9.438 1.43 -11.844 1 87.31 62 GLY B O 1
ATOM 1510 N N . TYR B 1 63 ? 9.117 3.557 -12.578 1 87.81 63 TYR B N 1
ATOM 1511 C CA . TYR B 1 63 ? 7.805 3.393 -13.195 1 87.81 63 TYR B CA 1
ATOM 1512 C C . TYR B 1 63 ? 7.68 4.262 -14.445 1 87.81 63 TYR B C 1
ATOM 1514 O O . TYR B 1 63 ? 7.727 5.492 -14.359 1 87.81 63 TYR B O 1
ATOM 1522 N N . GLU B 1 64 ? 7.707 3.51 -15.609 1 86.12 64 GLU B N 1
ATOM 1523 C CA . GLU B 1 64 ? 7.602 4.211 -16.891 1 86.12 64 GLU B CA 1
ATOM 1524 C C . GLU B 1 64 ? 6.754 3.418 -17.875 1 86.12 64 GLU B C 1
ATOM 1526 O O . GLU B 1 64 ? 6.863 2.193 -17.953 1 86.12 64 GLU B O 1
ATOM 1531 N N . HIS B 1 65 ? 5.883 4.125 -18.672 1 84.81 65 HIS B N 1
ATOM 1532 C CA . HIS B 1 65 ? 5.09 3.537 -19.75 1 84.81 65 HIS B CA 1
ATOM 1533 C C . HIS B 1 65 ? 4.258 2.363 -19.25 1 84.81 65 HIS B C 1
ATOM 1535 O O . HIS B 1 65 ? 4.25 1.293 -19.859 1 84.81 65 HIS B O 1
ATOM 1541 N N . ASN B 1 66 ? 3.762 2.414 -18.109 1 85.19 66 ASN B N 1
ATOM 1542 C CA . ASN B 1 66 ? 2.881 1.414 -17.516 1 85.19 66 ASN B CA 1
ATOM 1543 C C . ASN B 1 66 ? 3.637 0.134 -17.172 1 85.19 66 ASN B C 1
ATOM 1545 O O . ASN B 1 66 ? 3.082 -0.963 -17.281 1 85.19 66 ASN B O 1
ATOM 1549 N N . ILE B 1 67 ? 4.922 0.385 -16.969 1 91.56 67 ILE B N 1
ATOM 1550 C CA . ILE B 1 67 ? 5.762 -0.729 -16.531 1 91.56 67 ILE B CA 1
ATOM 1551 C C . ILE B 1 67 ? 6.461 -0.375 -15.227 1 91.56 67 ILE B C 1
ATOM 1553 O O . ILE B 1 67 ? 7.016 0.718 -15.086 1 91.56 67 ILE B O 1
ATOM 1557 N N . LEU B 1 68 ? 6.289 -1.274 -14.258 1 93.38 68 LEU B N 1
ATOM 1558 C CA . LEU B 1 68 ? 7.02 -1.146 -13 1 93.38 68 LEU B CA 1
ATOM 1559 C C . LEU B 1 68 ? 8.312 -1.952 -13.039 1 93.38 68 LEU B C 1
ATOM 1561 O O . LEU B 1 68 ? 8.305 -3.135 -13.383 1 93.38 68 LEU B O 1
ATOM 1565 N N . PHE B 1 69 ? 9.414 -1.282 -12.734 1 95.06 69 PHE B N 1
ATOM 1566 C CA . PHE B 1 69 ? 10.719 -1.926 -12.766 1 95.06 69 PHE B CA 1
ATOM 1567 C C . PHE B 1 69 ? 11.211 -2.236 -11.359 1 95.06 69 PHE B C 1
ATOM 1569 O O . PHE B 1 69 ? 11.344 -1.333 -10.531 1 95.06 69 PHE B O 1
ATOM 1576 N N . ILE B 1 70 ? 11.422 -3.488 -11.133 1 95.88 70 ILE B N 1
ATOM 1577 C CA . ILE B 1 70 ? 11.875 -3.955 -9.828 1 95.88 70 ILE B CA 1
ATOM 1578 C C . ILE B 1 70 ? 13.227 -4.656 -9.969 1 95.88 70 ILE B C 1
ATOM 1580 O O . ILE B 1 70 ? 13.352 -5.629 -10.711 1 95.88 70 ILE B O 1
ATOM 1584 N N . ARG B 1 71 ? 14.188 -4.141 -9.305 1 96.75 71 ARG B N 1
ATOM 1585 C CA . ARG B 1 71 ? 15.5 -4.777 -9.297 1 96.75 71 ARG B CA 1
ATOM 1586 C C . ARG B 1 71 ? 15.539 -5.957 -8.328 1 96.75 71 ARG B C 1
ATOM 1588 O O . ARG B 1 71 ? 15.094 -5.836 -7.184 1 96.75 71 ARG B O 1
ATOM 1595 N N . ASP B 1 72 ? 15.93 -7.008 -8.836 1 96.19 72 ASP B N 1
ATOM 1596 C CA . ASP B 1 72 ? 16.188 -8.188 -8.016 1 96.19 72 ASP B CA 1
ATOM 1597 C C . ASP B 1 72 ? 17.688 -8.43 -7.859 1 96.19 72 ASP B C 1
ATOM 1599 O O . ASP B 1 72 ? 18.344 -8.945 -8.766 1 96.19 72 ASP B O 1
ATOM 1603 N N . ALA B 1 73 ? 18.156 -8.156 -6.66 1 94.88 73 ALA B N 1
ATOM 1604 C CA . ALA B 1 73 ? 19.594 -8.258 -6.414 1 94.88 73 ALA B CA 1
ATOM 1605 C C . ALA B 1 73 ? 20.047 -9.711 -6.352 1 94.88 73 ALA B C 1
ATOM 1607 O O . ALA B 1 73 ? 21.172 -10.039 -6.707 1 94.88 73 ALA B O 1
ATOM 1608 N N . LYS B 1 74 ? 19.219 -10.586 -5.926 1 93.31 74 LYS B N 1
ATOM 1609 C CA . LYS B 1 74 ? 19.547 -12.008 -5.832 1 93.31 74 LYS B CA 1
ATOM 1610 C C . LYS B 1 74 ? 19.719 -12.625 -7.219 1 93.31 74 LYS B C 1
ATOM 1612 O O . LYS B 1 74 ? 20.625 -13.43 -7.434 1 93.31 74 LYS B O 1
ATOM 1617 N N . LYS B 1 75 ? 18.844 -12.242 -8.086 1 92.69 75 LYS B N 1
ATOM 1618 C CA . LYS B 1 75 ? 18.891 -12.781 -9.445 1 92.69 75 LYS B CA 1
ATOM 1619 C C . LYS B 1 75 ? 19.703 -11.883 -10.367 1 92.69 75 LYS B C 1
ATOM 1621 O O . LYS B 1 75 ? 19.953 -12.234 -11.523 1 92.69 75 LYS B O 1
ATOM 1626 N N . SER B 1 76 ? 20.109 -10.742 -9.891 1 94.38 76 SER B N 1
ATOM 1627 C CA . SER B 1 76 ? 20.812 -9.75 -10.68 1 94.38 76 SER B CA 1
ATOM 1628 C C . SER B 1 76 ? 20.047 -9.406 -11.953 1 94.38 76 SER B C 1
ATOM 1630 O O . SER B 1 76 ? 20.625 -9.406 -13.047 1 94.38 76 SER B O 1
ATOM 1632 N N . LYS B 1 77 ? 18.766 -9.25 -11.852 1 96 77 LYS B N 1
ATOM 1633 C CA . LYS B 1 77 ? 17.875 -8.922 -12.969 1 96 77 LYS B CA 1
ATOM 1634 C C . LYS B 1 77 ? 16.875 -7.836 -12.57 1 96 77 LYS B C 1
ATOM 1636 O O . LYS B 1 77 ? 16.672 -7.57 -11.383 1 96 77 LYS B O 1
ATOM 1641 N N . THR B 1 78 ? 16.438 -7.215 -13.547 1 96.88 78 THR B N 1
ATOM 1642 C CA . THR B 1 78 ? 15.32 -6.285 -13.367 1 96.88 78 THR B CA 1
ATOM 1643 C C . THR B 1 78 ? 14.016 -6.902 -13.875 1 96.88 78 THR B C 1
ATOM 1645 O O . THR B 1 78 ? 13.898 -7.25 -15.047 1 96.88 78 THR B O 1
ATOM 1648 N N . ALA B 1 79 ? 13.156 -7.09 -12.984 1 96.5 79 ALA B N 1
ATOM 1649 C CA . ALA B 1 79 ? 11.836 -7.59 -13.359 1 96.5 79 ALA B CA 1
ATOM 1650 C C . ALA B 1 79 ? 10.953 -6.461 -13.883 1 96.5 79 ALA B C 1
ATOM 1652 O O . ALA B 1 79 ? 10.906 -5.379 -13.289 1 96.5 79 ALA B O 1
ATOM 1653 N N . GLU B 1 80 ? 10.406 -6.668 -15.008 1 95.69 80 GLU B N 1
ATOM 1654 C CA . GLU B 1 80 ? 9.383 -5.773 -15.531 1 95.69 80 GLU B CA 1
ATOM 1655 C C . GLU B 1 80 ? 7.98 -6.281 -15.195 1 95.69 80 GLU B C 1
ATOM 1657 O O . GLU B 1 80 ? 7.621 -7.406 -15.555 1 95.69 80 GLU B O 1
ATOM 1662 N N . ILE B 1 81 ? 7.312 -5.434 -14.43 1 94.56 81 ILE B N 1
ATOM 1663 C CA . ILE B 1 81 ? 5.957 -5.789 -14.023 1 94.56 81 ILE B CA 1
ATOM 1664 C C . ILE B 1 81 ? 4.949 -4.941 -14.797 1 94.56 81 ILE B C 1
ATOM 1666 O O . ILE B 1 81 ? 5.051 -3.715 -14.82 1 94.56 81 ILE B O 1
ATOM 1670 N N . TYR B 1 82 ? 4.055 -5.574 -15.477 1 91.44 82 TYR B N 1
ATOM 1671 C CA . TYR B 1 82 ? 3.045 -4.855 -16.25 1 91.44 82 TYR B CA 1
ATOM 1672 C C . TYR B 1 82 ? 1.704 -5.578 -16.203 1 91.44 82 TYR B C 1
ATOM 1674 O O . TYR B 1 82 ? 1.604 -6.68 -15.656 1 91.44 82 TYR B O 1
ATOM 1682 N N . LEU B 1 83 ? 0.682 -4.875 -16.672 1 87.06 83 LEU B N 1
ATOM 1683 C CA . LEU B 1 83 ? -0.661 -5.445 -16.672 1 87.06 83 LEU B CA 1
ATOM 1684 C C . LEU B 1 83 ? -0.897 -6.309 -17.891 1 87.06 83 LEU B C 1
ATOM 1686 O O . LEU B 1 83 ? -0.569 -5.906 -19.016 1 87.06 83 LEU B O 1
ATOM 1690 N N . ARG B 1 84 ? -1.248 -7.5 -17.688 1 83.81 84 ARG B N 1
ATOM 1691 C CA . ARG B 1 84 ? -1.717 -8.414 -18.719 1 83.81 84 ARG B CA 1
ATOM 1692 C C . ARG B 1 84 ? -3.064 -9.023 -18.344 1 83.81 84 ARG B C 1
ATOM 1694 O O . ARG B 1 84 ? -3.176 -9.734 -17.344 1 83.81 84 ARG B O 1
ATOM 1701 N N . ASP B 1 85 ? -4.102 -8.719 -19.172 1 80.06 85 ASP B N 1
ATOM 1702 C CA . ASP B 1 85 ? -5.449 -9.219 -18.922 1 80.06 85 ASP B CA 1
ATOM 1703 C C . ASP B 1 85 ? -5.906 -8.859 -17.5 1 80.06 85 ASP B C 1
ATOM 1705 O O . ASP B 1 85 ? -6.336 -9.734 -16.75 1 80.06 85 ASP B O 1
ATOM 1709 N N . ARG B 1 86 ? -5.617 -7.668 -17.016 1 75.5 86 ARG B N 1
ATOM 1710 C CA . ARG B 1 86 ? -6.086 -7.078 -15.758 1 75.5 86 ARG B CA 1
ATOM 1711 C C . ARG B 1 86 ? -5.379 -7.703 -14.562 1 75.5 86 ARG B C 1
ATOM 1713 O O . ARG B 1 86 ? -5.891 -7.66 -13.445 1 75.5 86 ARG B O 1
ATOM 1720 N N . ALA B 1 87 ? -4.262 -8.383 -14.891 1 79.25 87 ALA B N 1
ATOM 1721 C CA . ALA B 1 87 ? -3.432 -8.922 -13.812 1 79.25 87 ALA B CA 1
ATOM 1722 C C . ALA B 1 87 ? -1.975 -8.492 -13.984 1 79.25 87 ALA B C 1
ATOM 1724 O O . ALA B 1 87 ? -1.517 -8.25 -15.102 1 79.25 87 ALA B O 1
ATOM 1725 N N . LEU B 1 88 ? -1.343 -8.398 -12.812 1 86.62 88 LEU B N 1
ATOM 1726 C CA . LEU B 1 88 ? 0.085 -8.109 -12.891 1 86.62 88 LEU B CA 1
ATOM 1727 C C . LEU B 1 88 ? 0.856 -9.312 -13.422 1 86.62 88 LEU B C 1
A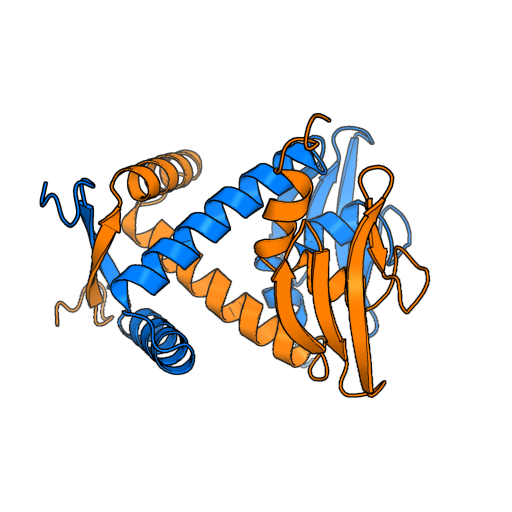TOM 1729 O O . LEU B 1 88 ? 0.519 -10.461 -13.125 1 86.62 88 LEU B O 1
ATOM 1733 N N . TYR B 1 89 ? 1.801 -8.984 -14.25 1 91.25 89 TYR B N 1
ATOM 1734 C CA . TYR B 1 89 ? 2.633 -10.016 -14.859 1 91.25 89 TYR B CA 1
ATOM 1735 C C . TYR B 1 89 ? 4.109 -9.664 -14.75 1 91.25 89 TYR B C 1
ATOM 1737 O O . TYR B 1 89 ? 4.492 -8.5 -14.938 1 91.25 89 TYR B O 1
ATOM 1745 N N . CYS B 1 90 ? 4.832 -10.625 -14.359 1 95.31 90 CYS B N 1
ATOM 1746 C CA . CYS B 1 90 ? 6.281 -10.477 -14.273 1 95.31 90 CYS B CA 1
ATOM 1747 C C . CYS B 1 90 ? 6.957 -11.07 -15.508 1 95.31 90 CYS B C 1
ATOM 1749 O O . CYS B 1 90 ? 6.836 -12.266 -15.773 1 95.31 90 CYS B O 1
ATOM 1751 N N . ASN B 1 91 ? 7.719 -10.289 -16.188 1 94.06 91 ASN B N 1
ATOM 1752 C CA . ASN B 1 91 ? 8.344 -10.734 -17.438 1 94.06 91 ASN B CA 1
ATOM 1753 C C . ASN B 1 91 ? 9.531 -11.656 -17.172 1 94.06 91 ASN B C 1
ATOM 1755 O O . ASN B 1 91 ? 9.875 -12.492 -18 1 94.06 91 ASN B O 1
ATOM 1759 N N . VAL B 1 92 ? 10.141 -11.555 -16.094 1 92.94 92 VAL B N 1
ATOM 1760 C CA . VAL B 1 92 ? 11.336 -12.32 -15.766 1 92.94 92 VAL B CA 1
ATOM 1761 C C . VAL B 1 92 ? 10.945 -13.742 -15.367 1 92.94 92 VAL B C 1
ATOM 1763 O O . VAL B 1 92 ? 11.57 -14.711 -15.805 1 92.94 92 VAL B O 1
ATOM 1766 N N . CYS B 1 93 ? 9.891 -13.828 -14.602 1 93.88 93 CYS B N 1
ATOM 1767 C CA . CYS B 1 93 ? 9.469 -15.133 -14.102 1 93.88 93 CYS B CA 1
ATOM 1768 C C . CYS B 1 93 ? 8.383 -15.734 -14.992 1 93.88 93 CYS B C 1
ATOM 1770 O O . CYS B 1 93 ? 8.023 -16.906 -14.836 1 93.88 93 CYS B O 1
ATOM 1772 N N . ASP B 1 94 ? 7.957 -14.977 -15.891 1 94.06 94 ASP B N 1
ATOM 1773 C CA . ASP B 1 94 ? 6.848 -15.406 -16.734 1 94.06 94 ASP B CA 1
ATOM 1774 C C . ASP B 1 94 ? 5.684 -15.922 -15.891 1 94.06 94 ASP B C 1
ATOM 1776 O O . ASP B 1 94 ? 5.215 -17.047 -16.078 1 94.06 94 ASP B O 1
ATOM 1780 N N . SER B 1 95 ? 5.355 -15.102 -14.945 1 90.75 95 SER B N 1
ATOM 1781 C CA . SER B 1 95 ? 4.387 -15.562 -13.953 1 90.75 95 SER B CA 1
ATOM 1782 C C . SER B 1 95 ? 3.572 -14.398 -13.398 1 90.75 95 SER B C 1
ATOM 1784 O O . SER B 1 95 ? 4 -13.242 -13.469 1 90.75 95 SER B O 1
ATOM 1786 N N . LYS B 1 96 ? 2.369 -14.727 -12.875 1 85.56 96 LYS B N 1
ATOM 1787 C CA . LYS B 1 96 ? 1.515 -13.781 -12.156 1 85.56 96 LYS B CA 1
ATOM 1788 C C . LYS B 1 96 ? 1.591 -14 -10.648 1 85.56 96 LYS B C 1
ATOM 1790 O O . LYS B 1 96 ? 0.885 -13.344 -9.883 1 85.56 96 LYS B O 1
ATOM 1795 N N . ASP B 1 97 ? 2.482 -14.984 -10.305 1 83.5 97 ASP B N 1
ATOM 1796 C CA . ASP B 1 97 ? 2.588 -15.352 -8.898 1 83.5 97 ASP B CA 1
ATOM 1797 C C . ASP B 1 97 ? 4.043 -15.586 -8.492 1 83.5 97 ASP B C 1
ATOM 1799 O O . ASP B 1 97 ? 4.516 -16.719 -8.469 1 83.5 97 ASP B O 1
ATOM 1803 N N . CYS B 1 98 ? 4.727 -14.562 -8.328 1 87.81 98 CYS B N 1
ATOM 1804 C CA . CYS B 1 98 ? 6.113 -14.633 -7.879 1 87.81 98 CYS B CA 1
ATOM 1805 C C . CYS B 1 98 ? 6.422 -13.523 -6.879 1 87.81 98 CYS B C 1
ATOM 1807 O O . CYS B 1 98 ? 5.566 -12.68 -6.594 1 87.81 98 CYS B O 1
ATOM 1809 N N . VAL B 1 99 ? 7.543 -13.617 -6.355 1 87.06 99 VAL B N 1
ATOM 1810 C CA . VAL B 1 99 ? 7.949 -12.656 -5.332 1 87.06 99 VAL B CA 1
ATOM 1811 C C . VAL B 1 99 ? 7.938 -11.242 -5.914 1 87.06 99 VAL B C 1
ATOM 1813 O O . VAL B 1 99 ? 7.613 -10.281 -5.215 1 87.06 99 VAL B O 1
ATOM 1816 N N . HIS B 1 100 ? 8.219 -11.109 -7.23 1 93 100 HIS B N 1
ATOM 1817 C CA . HIS B 1 100 ? 8.211 -9.805 -7.879 1 93 100 HIS B CA 1
ATOM 1818 C C . HIS B 1 100 ? 6.805 -9.227 -7.922 1 93 100 HIS B C 1
ATOM 1820 O O . HIS B 1 100 ? 6.613 -8.031 -7.691 1 93 100 HIS B O 1
ATOM 1826 N N . ILE B 1 101 ? 5.883 -10.109 -8.148 1 89.25 101 ILE B N 1
ATOM 1827 C CA . ILE B 1 101 ? 4.484 -9.695 -8.195 1 89.25 101 ILE B CA 1
ATOM 1828 C C . ILE B 1 101 ? 4.02 -9.289 -6.801 1 89.25 101 ILE B C 1
ATOM 1830 O O . ILE B 1 101 ? 3.363 -8.258 -6.633 1 89.25 101 ILE B O 1
ATOM 1834 N N . HIS B 1 102 ? 4.352 -10.094 -5.84 1 85.62 102 HIS B N 1
ATOM 1835 C CA . HIS B 1 102 ? 3.977 -9.789 -4.461 1 85.62 102 HIS B CA 1
ATOM 1836 C C . HIS B 1 102 ? 4.547 -8.445 -4.023 1 85.62 102 HIS B C 1
ATOM 1838 O O . HIS B 1 102 ? 3.842 -7.629 -3.426 1 85.62 102 HIS B O 1
ATOM 1844 N N . TYR B 1 103 ? 5.781 -8.25 -4.34 1 89.25 103 TYR B N 1
ATOM 1845 C CA . TYR B 1 103 ? 6.438 -6.98 -4.031 1 89.25 103 TYR B CA 1
ATOM 1846 C C . TYR B 1 103 ? 5.738 -5.82 -4.73 1 89.25 103 TYR B C 1
ATOM 1848 O O . TYR B 1 103 ? 5.488 -4.777 -4.117 1 89.25 103 TYR B O 1
ATOM 1856 N N . ALA B 1 104 ? 5.426 -5.984 -5.93 1 90.12 104 ALA B N 1
ATOM 1857 C CA . ALA B 1 104 ? 4.777 -4.945 -6.723 1 90.12 104 ALA B CA 1
ATOM 1858 C C . ALA B 1 104 ? 3.412 -4.582 -6.145 1 90.12 104 ALA B C 1
ATOM 1860 O O . ALA B 1 104 ? 3.041 -3.408 -6.102 1 90.12 104 ALA B O 1
ATOM 1861 N N . LEU B 1 105 ? 2.723 -5.555 -5.672 1 86.06 105 LEU B N 1
ATOM 1862 C CA . LEU B 1 105 ? 1.37 -5.344 -5.168 1 86.06 105 LEU B CA 1
ATOM 1863 C C . L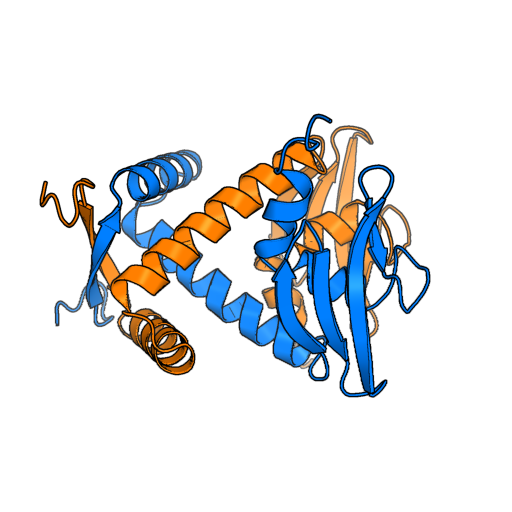EU B 1 105 ? 1.393 -4.496 -3.9 1 86.06 105 LEU B C 1
ATOM 1865 O O . LEU B 1 105 ? 0.41 -3.82 -3.582 1 86.06 105 LEU B O 1
ATOM 1869 N N . ALA B 1 106 ? 2.484 -4.539 -3.285 1 84.75 106 ALA B N 1
ATOM 1870 C CA . ALA B 1 106 ? 2.607 -3.773 -2.047 1 84.75 106 ALA B CA 1
ATOM 1871 C C . ALA B 1 106 ? 3.02 -2.334 -2.332 1 84.75 106 ALA B C 1
ATOM 1873 O O . ALA B 1 106 ? 2.949 -1.475 -1.45 1 84.75 106 ALA B O 1
ATOM 1874 N N . LEU B 1 107 ? 3.441 -2.072 -3.537 1 87.25 107 LEU B N 1
ATOM 1875 C CA . LEU B 1 107 ? 3.904 -0.738 -3.906 1 87.25 107 LEU B CA 1
ATOM 1876 C C . LEU B 1 107 ? 2.73 0.159 -4.285 1 87.25 107 LEU B C 1
ATOM 1878 O O . LEU B 1 107 ? 1.779 -0.293 -4.926 1 87.25 107 LEU B O 1
ATOM 1882 N N . PRO B 1 108 ? 2.838 1.383 -3.928 1 79.81 108 PRO B N 1
ATOM 1883 C CA . PRO B 1 108 ? 1.762 2.309 -4.289 1 79.81 108 PRO B CA 1
ATOM 1884 C C . PRO B 1 108 ? 1.642 2.514 -5.797 1 79.81 108 PRO B C 1
ATOM 1886 O O . PRO B 1 108 ? 0.548 2.781 -6.305 1 79.81 108 PRO B O 1
ATOM 1889 N N . GLU B 1 109 ? 2.693 2.34 -6.531 1 78.88 109 GLU B N 1
ATOM 1890 C CA . GLU B 1 109 ? 2.719 2.594 -7.969 1 78.88 109 GLU B CA 1
ATOM 1891 C C . GLU B 1 109 ? 1.86 1.584 -8.719 1 78.88 109 GLU B C 1
ATOM 1893 O O . GLU B 1 109 ? 1.462 1.829 -9.859 1 78.88 109 GLU B O 1
ATOM 1898 N N . THR B 1 110 ? 1.654 0.483 -8.031 1 82.88 110 THR B N 1
ATOM 1899 C CA . THR B 1 110 ? 0.834 -0.537 -8.68 1 82.88 110 THR B CA 1
ATOM 1900 C C . THR B 1 110 ? -0.556 0.008 -9 1 82.88 110 THR B C 1
ATOM 1902 O O . THR B 1 110 ? -1.146 -0.342 -10.023 1 82.88 110 THR B O 1
ATOM 1905 N N . ALA B 1 111 ? -1.04 0.815 -8.117 1 77.44 111 ALA B N 1
ATOM 1906 C CA . ALA B 1 111 ? -2.33 1.452 -8.367 1 77.44 111 ALA B CA 1
ATOM 1907 C C . ALA B 1 111 ? -2.322 2.205 -9.695 1 77.44 111 ALA B C 1
ATOM 1909 O O . ALA B 1 111 ? -3.311 2.188 -10.43 1 77.44 111 ALA B O 1
ATOM 1910 N N . LYS B 1 112 ? -1.267 2.785 -10 1 76.06 112 LYS B N 1
ATOM 1911 C CA . LYS B 1 112 ? -1.149 3.561 -11.227 1 76.06 112 LYS B CA 1
ATOM 1912 C C . LYS B 1 112 ? -1.254 2.66 -12.453 1 76.06 112 LYS B C 1
ATOM 1914 O O . LYS B 1 112 ? -1.754 3.082 -13.5 1 76.06 112 LYS B O 1
ATOM 1919 N N . LEU B 1 113 ? -0.769 1.44 -12.32 1 77.88 113 LEU B N 1
ATOM 1920 C CA . LEU B 1 113 ? -0.849 0.472 -13.406 1 77.88 113 LEU B CA 1
ATOM 1921 C C . LEU B 1 113 ? -2.301 0.153 -13.742 1 77.88 113 LEU B C 1
ATOM 1923 O O . LEU B 1 113 ? -2.643 -0.033 -14.914 1 77.88 113 LEU B O 1
ATOM 1927 N N . PHE B 1 114 ? -3.123 0.134 -12.773 1 73.56 114 PHE B N 1
ATOM 1928 C CA . PHE B 1 114 ? -4.504 -0.292 -12.969 1 73.56 114 PHE B CA 1
ATOM 1929 C C . PHE B 1 114 ? -5.395 0.897 -13.305 1 73.56 114 PHE B C 1
ATOM 1931 O O . PHE B 1 114 ? -6.445 0.736 -13.93 1 73.56 114 PHE B O 1
ATOM 1938 N N . LEU B 1 115 ? -5.066 2.039 -12.766 1 65.19 115 LEU B N 1
ATOM 1939 C CA . LEU B 1 115 ? -5.93 3.205 -12.922 1 65.19 115 LEU B CA 1
ATOM 1940 C C . LEU B 1 115 ? -5.695 3.867 -14.281 1 65.19 115 LEU B C 1
ATOM 1942 O O . LEU B 1 115 ? -6.547 4.613 -14.766 1 65.19 115 LEU B O 1
ATOM 1946 N N . ARG B 1 116 ? -4.562 3.818 -14.898 1 58.66 116 ARG B N 1
ATOM 1947 C CA . ARG B 1 116 ? -4.312 4.508 -16.156 1 58.66 116 ARG B CA 1
ATOM 1948 C C . ARG B 1 116 ? -5.133 3.893 -17.297 1 58.66 116 ARG B C 1
ATOM 1950 O O . ARG B 1 116 ? -5.336 2.678 -17.328 1 58.66 116 ARG B O 1
ATOM 1957 N N . LYS B 1 117 ? -6.012 4.727 -17.859 1 52.59 117 LYS B N 1
ATOM 1958 C CA . LYS B 1 117 ? -6.805 4.488 -19.062 1 52.59 117 LYS B CA 1
ATOM 1959 C C . LYS B 1 117 ? -5.938 3.957 -20.203 1 52.59 117 LYS B C 1
ATOM 1961 O O . LYS B 1 117 ? -4.762 4.309 -20.297 1 52.59 117 LYS B O 1
ATOM 1966 N N . PRO B 1 118 ? -6.449 2.785 -20.75 1 43.03 118 PRO B N 1
ATOM 1967 C CA . PRO B 1 118 ? -5.801 2.357 -22 1 43.03 118 PRO B CA 1
ATOM 1968 C C . PRO B 1 118 ? -5.449 3.527 -22.906 1 43.03 118 PRO B C 1
ATOM 1970 O O . PRO B 1 118 ? -6.199 4.504 -22.984 1 43.03 118 PRO B O 1
ATOM 1973 N N . ILE B 1 119 ? -4.172 3.885 -23.062 1 36 119 ILE B N 1
ATOM 1974 C CA . ILE B 1 119 ? -3.924 4.781 -24.188 1 36 119 ILE B CA 1
ATOM 1975 C C . ILE B 1 119 ? -4.805 4.383 -25.359 1 36 119 ILE B C 1
ATOM 1977 O O . ILE B 1 119 ? -4.738 3.246 -25.844 1 36 119 ILE B O 1
ATOM 1981 N N . ARG B 1 120 ? -5.957 4.996 -25.438 1 31.98 120 ARG B N 1
ATOM 1982 C CA . ARG B 1 120 ? -6.625 4.902 -26.734 1 31.98 120 ARG B CA 1
ATOM 1983 C C . ARG B 1 120 ? -5.672 5.27 -27.859 1 31.98 120 ARG B C 1
ATOM 1985 O O . ARG B 1 120 ? -5.051 6.336 -27.828 1 31.98 120 ARG B O 1
ATOM 1992 N N . LYS B 1 121 ? -5.148 4.223 -28.359 1 29.5 121 LYS B N 1
ATOM 1993 C CA . LYS B 1 121 ? -4.75 4.496 -29.734 1 29.5 121 LYS B CA 1
ATOM 1994 C C . LYS B 1 121 ? -5.969 4.758 -30.625 1 29.5 121 LYS B C 1
ATOM 1996 O O . LYS B 1 121 ? -7.004 4.109 -30.469 1 29.5 121 LYS B O 1
#

Secondary structure (DSSP, 8-state):
-EEETTEEEEEEEEEHHHHHHHHHHHHHTT--HHHHHHHHHHHHHHHHHHHHHH-TTEEEEEEETTEEEEEETTTTEEEEEEEETTEEEETTTTBSSSHHHHHHHHSTHHHHHHHS-----/-EEETTEEEEEEEEEHHHHHHHHHHHHHTT--HHHHHHHHHHHHHHHHHHHHHH-TTEEEEEEETTEEEEEETTTTEEEEEEEETTEEEETTTTBSSSHHHHHHHHSTHHHHHHHS-----

Solvent-accessible surface area (backbone atoms only — not comparable to full-atom values): 13398 Å² total; per-residue (Å²): 114,58,60,61,98,86,37,48,29,41,79,40,64,33,46,36,73,58,47,51,54,48,38,53,55,15,51,77,68,74,41,55,46,56,60,41,52,44,49,53,55,47,34,52,53,43,32,52,52,26,47,49,68,77,38,62,51,51,44,82,73,47,76,56,94,65,30,39,33,32,35,30,61,82,74,70,43,68,33,43,34,31,75,52,95,91,32,61,32,27,66,73,74,70,37,69,73,44,73,68,45,53,54,42,42,52,37,53,66,45,21,54,57,69,64,56,70,74,76,78,122,116,59,61,62,97,86,37,49,29,40,80,42,63,33,46,38,73,56,48,52,53,49,36,52,56,14,52,78,69,74,41,55,45,56,60,41,51,44,48,53,55,48,35,52,54,43,33,53,53,25,47,49,67,76,39,63,51,50,43,82,73,47,77,56,95,66,29,38,34,32,36,29,62,82,75,71,42,69,33,44,33,31,74,52,95,92,33,62,32,28,66,74,74,70,36,69,73,44,72,67,44,54,54,42,41,52,38,52,66,43,20,54,58,68,62,55,68,76,78,78,122

Foldseek 3Di:
DDQDPNDDDDDDDDDPVVLVVLCVVCVVVPHDSVVSVVVVVVVVVVLVVCLCVLQVQKDFDDDDPLWTWIQGNVVRDIWTWADDPNAIATPVVRDSDDPVNVSLVSDPCVVVSNPDDDPPD/DDQDPNDDDDDDDDDPVVLVVLCVVCVVVPHDSVVSVVVVVVVVVVLVVCLCVLQVQKDFDDDDPLWTWIQGNVVRDIWTWHDDPLAIATPVVRDSDDPVNVSLVSDPCVVVSNPDDDPPD

Radius of gyration: 18.5 Å; Cα contacts (8 Å, |Δi|>4): 383; chains: 2; bounding box: 41×52×55 Å

pLDDT: mean 84.92, std 15.18, range [28.92, 96.88]

Sequence (242 aa):
MVKRGGKEVVTVEIFKETYDVMKANAEKKRWNTKDYINMVLMEVIERDRFLQSYAPSLSKIGYEHNILFIRDAKKSKTAEIYLRDRALYCNVCDSKDCVHIHYALALPETAKLFLRKPIRKMVKRGGKEVVTVEIFKETYDVMKANAEKKRWNTKDYINMVLMEVIERDRFLQSYAPSLSKIGYEHNILFIRDAKKSKTAEIYLRDRALYCNVCDSKDCVHIHYALALPETAKLFLRKPIRK

Nearest PDB structures (foldseek):
  7yke-assembly1_A  TM=4.238E-01  e=6.088E+00  Proteus vulgaris
  6xrw-assembly2_C  TM=3.328E-01  e=7.805E+00  Pseudomonas aeruginosa
  6t5l-assembly2_B  TM=6.468E-01  e=7.498E+00  Myroides odoratimimus
  7yke-assembly1_A  TM=4.267E-01  e=5.507E+00  Proteus vulgaris
  6kmq-assembly1_A  TM=3.068E-01  e=2.971E+00  Escherichia coli K-12

Organism: Nitrososphaera gargensis (strain Ga9.2) (NCBI:txid1237085)